Protein AF-A0ABD0JVW6-F1 (afdb_monomer_lite)

InterPro domains:
  IPR002317 Serine-tRNA ligase, type1 [PIRSF001529] (38-332)
  IPR002317 Serine-tRNA ligase, type1 [PTHR11778] (218-332)
  IPR010978 Class I and II aminoacyl-tRNA synthetase, tRNA-binding arm [SSF46589] (38-149)
  IPR042103 Serine-tRNA synthetase, type1, N-terminal domain superfamily [G3DSA:1.10.287.40] (34-141)
  IPR045864 Class II Aminoacyl-tRNA synthetase/Biotinyl protein ligase (BPL) and lipoyl protein ligase (LPL) [G3DSA:3.30.930.10] (215-342)
  IPR045864 Class II Aminoacyl-tRNA synthetase/Biotinyl protein ligase (BPL) and lipoyl protein ligase (LPL) [SSF55681] (228-334)

Radius of gyration: 29.21 Å; chains: 1; bounding box: 111×42×80 Å

Sequence (347 aa):
MASGARKSSSLFVSGGSENMAPAPVQVDLDLGTRLSGENVLQLRQNLSARQMNFDLDQLLEDYKTFRDVDQAKVSLEKERVEIADQMSTLIKDKSKTSEEVSEEKASLTKRGKHVREQFKVISQARWEAEEKVMLRALNLPADLHTDTPEDGDRVLDSTEGTVTSPVYLLGELAELEMCLIQRVTAVMHGHDLLQIASPEIFRSVVAEGCGFDPANCEQVTMFAACSNADEATDICRGFTRLAWDVTRELGLPSRLVTVSPPSLLPSESLRTEVQVWAPSLHRYLPVGRVSQHGDYVSRRLMCRQHPGGDFVHMVSGLAMDVTTILVALLEHSYPQVHRHSVLLDNS

Secondary structure (DSSP, 8-state):
---PPP---SS---TTSGGGSSS-------HHHHTSTTHHHHHHHHHHHTT----HHHHHHHHHHHHHHHHHHHHHHHHHHHHHHHHHHHTT-SSS-TTHHHHHHHHHHHHHHHHHHHHHHHHHHHHHHHHHHHHHHTT--PPPPTTS-SSS-EEEE-------------THHHHHHHHHHHHHHHHHTTSS----PPPS---HHHHHHHT--TTS-PPP-EEEEESSHHHHHHHHHHHHHHHHHHHHHTT--EEEEEPPGGGS-TT-SEEEEEEEE-SSSS-EEEEEEEEEEETHHHHHHT-BSSTTSPBPEEEEEES--HHHHHHHHHHHHS-------------

Organism: NCBI:txid370345

Foldseek 3Di:
DDPDQQPDAQLDDQPVCPVVRPDHHPFDLVCVPCLDDCNVVLLVLLCVQLVHPADVVVLNVLVVQLVVLVVVLVVLVVVLVVLVVQLVVLVVDPPDDPVVSVVVVVVSVVVNVVSVVVNVVSSVVNSVSVCSNCSRSLLRFFRADPPADRPFKAWPDFDDAFDDDADDDDDPLVVQLVVLVVLLVVLCVVDPDDDDDDDPDDDSLLCSLQLHDPVDDDDWPDKDWADDDVVLVVVLVVLLVLLQVSLVVLVFGWTKIKGTSNPDRRQFNTKIFTWGGAHDHGDTHGFKMKGWRQQSNCSSVVDAPDVVHHGITMMTMHSGDSRRVSRRSVRVPDDPDPPPPPDPDDD

pLDDT: mean 83.51, std 15.45, range [28.81, 97.0]

Structure (mmCIF, N/CA/C/O backbone):
data_AF-A0ABD0JVW6-F1
#
_entry.id   AF-A0ABD0JVW6-F1
#
loop_
_atom_site.group_PDB
_atom_site.id
_atom_site.type_symbol
_atom_site.label_atom_id
_atom_site.label_alt_id
_atom_site.label_comp_id
_atom_site.label_asym_id
_atom_site.label_entity_id
_atom_site.label_seq_id
_atom_site.pdbx_PDB_ins_code
_atom_site.Cartn_x
_atom_site.Cartn_y
_atom_site.Cartn_z
_atom_site.occupancy
_atom_site.B_iso_or_equiv
_atom_site.auth_seq_id
_atom_site.auth_comp_id
_atom_site.auth_asym_id
_atom_site.auth_atom_id
_atom_site.pdbx_PDB_model_num
ATOM 1 N N . MET A 1 1 ? 16.538 3.063 6.619 1.00 38.41 1 MET A N 1
ATOM 2 C CA . MET A 1 1 ? 15.904 2.545 7.856 1.00 38.41 1 MET A CA 1
ATOM 3 C C . MET A 1 1 ? 15.979 3.598 8.952 1.00 38.41 1 MET A C 1
ATOM 5 O O . MET A 1 1 ? 17.033 4.201 9.103 1.00 38.41 1 MET A O 1
ATOM 9 N N . ALA A 1 2 ? 14.916 3.776 9.738 1.00 28.81 2 ALA A N 1
ATOM 10 C CA . ALA A 1 2 ? 14.950 4.511 11.005 1.00 28.81 2 ALA A CA 1
ATOM 11 C C . ALA A 1 2 ? 14.024 3.797 12.005 1.00 28.81 2 ALA A C 1
ATOM 13 O O . ALA A 1 2 ? 12.811 3.979 11.970 1.00 28.81 2 ALA A O 1
ATOM 14 N N . SER A 1 3 ? 14.583 2.939 12.862 1.00 40.41 3 SER A N 1
ATOM 15 C CA . SER A 1 3 ? 13.832 2.059 13.776 1.00 40.41 3 SER A CA 1
ATOM 16 C C . SER A 1 3 ? 13.357 2.782 15.046 1.00 40.41 3 SER A C 1
ATOM 18 O O . SER A 1 3 ? 13.593 2.329 16.164 1.00 40.41 3 SER A O 1
ATOM 20 N N . GLY A 1 4 ? 12.737 3.950 14.879 1.00 44.84 4 GLY A N 1
ATOM 21 C CA . GLY A 1 4 ? 12.062 4.671 15.954 1.00 44.84 4 GLY A CA 1
ATOM 22 C C . GLY A 1 4 ? 10.573 4.340 15.960 1.00 44.84 4 GLY A C 1
ATOM 23 O O . GLY A 1 4 ? 9.945 4.337 14.904 1.00 44.84 4 GLY A O 1
ATOM 24 N N . ALA A 1 5 ? 9.990 4.108 17.138 1.00 55.84 5 ALA A N 1
ATOM 25 C CA . ALA A 1 5 ? 8.539 4.006 17.265 1.00 55.84 5 ALA A CA 1
ATOM 26 C C . ALA A 1 5 ? 7.881 5.289 16.722 1.00 55.84 5 ALA A C 1
ATOM 28 O O . ALA A 1 5 ? 8.230 6.399 17.144 1.00 55.84 5 ALA A O 1
ATOM 29 N N . ARG A 1 6 ? 6.960 5.136 15.760 1.00 67.62 6 ARG A N 1
ATOM 30 C CA . ARG A 1 6 ? 6.250 6.243 15.106 1.00 67.62 6 ARG A CA 1
ATOM 31 C C . ARG A 1 6 ? 5.510 7.060 16.172 1.00 67.62 6 ARG A C 1
ATOM 33 O O . ARG A 1 6 ? 4.643 6.532 16.854 1.00 67.62 6 ARG A O 1
ATOM 40 N N . LYS A 1 7 ? 5.865 8.340 16.327 1.00 70.81 7 LYS A N 1
ATOM 41 C CA . LYS A 1 7 ? 5.330 9.213 17.395 1.00 70.81 7 LYS A CA 1
ATOM 42 C C . LYS A 1 7 ? 4.001 9.892 17.055 1.00 70.81 7 LYS A C 1
ATOM 44 O O . LYS A 1 7 ? 3.361 10.434 17.946 1.00 70.81 7 LYS A O 1
ATOM 49 N N . SER A 1 8 ? 3.631 9.923 15.779 1.00 80.25 8 SER A N 1
ATOM 50 C CA . SER A 1 8 ? 2.397 10.522 15.271 1.00 80.25 8 SER A CA 1
ATOM 51 C C . SER A 1 8 ? 2.128 10.040 13.843 1.00 80.25 8 SER A C 1
ATOM 53 O O . SER A 1 8 ? 2.997 9.452 13.196 1.00 80.25 8 SER A O 1
ATOM 55 N N . SER A 1 9 ? 0.914 10.276 13.356 1.00 83.69 9 SER A N 1
ATOM 56 C CA . SER A 1 9 ? 0.449 9.922 12.015 1.00 83.69 9 SER A CA 1
ATOM 57 C C . SER A 1 9 ? -0.556 10.975 11.541 1.00 83.69 9 SER A C 1
ATOM 59 O O . SER A 1 9 ? -1.164 11.663 12.357 1.00 83.69 9 SER A O 1
ATOM 61 N N . SER A 1 10 ? -0.732 11.107 10.228 1.00 81.75 10 SER A N 1
ATOM 62 C CA . SER A 1 10 ? -1.846 11.836 9.609 1.00 81.75 10 SER A CA 1
ATOM 63 C C . SER A 1 10 ? -3.011 10.926 9.188 1.00 81.75 10 SER A C 1
ATOM 65 O O . SER A 1 10 ? -4.095 11.428 8.901 1.00 81.75 10 SER A O 1
ATOM 67 N N . LEU A 1 11 ? -2.811 9.601 9.217 1.00 82.50 11 LEU A N 1
ATOM 68 C CA . LEU A 1 11 ? -3.823 8.550 9.028 1.00 82.50 11 LEU A CA 1
ATOM 69 C C . LEU A 1 11 ? -4.494 8.096 10.335 1.00 82.50 11 LEU A C 1
ATOM 71 O O . LEU A 1 11 ? -5.439 7.314 10.297 1.00 82.50 11 LEU A O 1
ATOM 75 N N . PHE A 1 12 ? -3.994 8.530 11.493 1.00 86.31 12 PHE A N 1
ATOM 76 C CA . PHE A 1 12 ? -4.569 8.196 12.793 1.00 86.31 12 PHE A CA 1
ATOM 77 C C . PHE A 1 12 ? -4.597 9.415 13.712 1.00 86.31 12 PHE A C 1
ATOM 79 O O . PHE A 1 12 ? -3.590 10.098 13.894 1.00 86.31 12 PHE A O 1
ATOM 86 N N . VAL A 1 13 ? -5.754 9.644 14.331 1.00 82.00 13 VAL A N 1
ATOM 87 C CA . VAL A 1 13 ? -5.971 10.666 15.356 1.00 82.00 13 VAL A CA 1
ATOM 88 C C . VAL A 1 13 ? -6.590 9.968 16.559 1.00 82.00 13 VAL A C 1
ATOM 90 O O . VAL A 1 13 ? -7.642 9.346 16.438 1.00 82.00 13 VAL A O 1
ATOM 93 N N . SER A 1 14 ? -5.927 10.058 17.710 1.00 80.69 14 SER A N 1
ATOM 94 C CA . SER A 1 14 ? -6.411 9.470 18.962 1.00 80.69 14 SER A CA 1
ATOM 95 C C . SER A 1 14 ? -7.745 10.103 19.370 1.00 80.69 14 SER A C 1
ATOM 97 O O . SER A 1 14 ? -7.925 11.316 19.222 1.00 80.69 14 SER A O 1
ATOM 99 N N . GLY A 1 15 ? -8.684 9.314 19.902 1.00 71.69 15 GLY A N 1
ATOM 100 C CA . GLY A 1 15 ? -10.067 9.763 20.132 1.00 71.69 15 GLY A CA 1
ATOM 101 C C . GLY A 1 15 ? -10.216 10.941 21.107 1.00 71.69 15 GLY A C 1
ATOM 102 O O . GLY A 1 15 ? -11.186 11.693 21.047 1.00 71.69 15 GLY A O 1
ATOM 103 N N . GLY A 1 16 ? -9.208 11.186 21.951 1.00 67.94 16 GLY A N 1
ATOM 104 C CA . GLY A 1 16 ? -9.107 12.400 22.769 1.00 67.94 16 GLY A CA 1
ATOM 105 C C . GLY A 1 16 ? -8.767 13.685 21.991 1.00 67.94 16 GLY A C 1
ATOM 106 O O . GLY A 1 16 ? -8.620 14.739 22.605 1.00 67.94 16 GLY A O 1
ATOM 107 N N . SER A 1 17 ? -8.581 13.628 20.667 1.00 68.56 17 SER A N 1
ATOM 108 C CA . SER A 1 17 ? -8.085 14.738 19.831 1.00 68.56 17 SER A CA 1
ATOM 109 C C . SER A 1 17 ? -8.774 14.890 18.464 1.00 68.56 17 SER A C 1
ATOM 111 O O . SER A 1 17 ? -8.397 15.781 17.706 1.00 68.56 17 SER A O 1
ATOM 113 N N . GLU A 1 18 ? -9.812 14.103 18.153 1.00 64.44 18 GLU A N 1
ATOM 114 C CA . GLU A 1 18 ? -10.542 14.141 16.865 1.00 64.44 18 GLU A CA 1
ATOM 115 C C . GLU A 1 18 ? -10.958 15.563 16.438 1.00 64.44 18 GLU A C 1
ATOM 117 O O . GLU A 1 18 ? -10.742 15.961 15.294 1.00 64.44 18 GLU A O 1
ATOM 122 N N . ASN A 1 19 ? -11.458 16.373 17.380 1.00 64.06 19 ASN A N 1
ATOM 123 C CA . ASN A 1 19 ? -11.894 17.758 17.144 1.00 64.06 19 ASN A CA 1
ATOM 124 C C . ASN A 1 19 ? -10.771 18.732 16.719 1.00 64.06 19 ASN A C 1
ATOM 126 O O . ASN A 1 19 ? -11.069 19.866 16.347 1.00 64.06 19 ASN A O 1
ATOM 130 N N . MET A 1 20 ? -9.496 18.336 16.798 1.00 63.78 20 MET A N 1
ATOM 131 C CA . MET A 1 20 ? -8.357 19.144 16.336 1.00 63.78 20 MET A CA 1
ATOM 132 C C . MET A 1 20 ? -7.922 18.805 14.900 1.00 63.78 20 MET A C 1
ATOM 134 O O . MET A 1 20 ? -7.115 19.534 14.323 1.00 63.78 20 MET A O 1
ATOM 138 N N . ALA A 1 21 ? -8.440 17.724 14.308 1.00 64.88 21 ALA A N 1
ATOM 139 C CA . ALA A 1 21 ? -8.031 17.254 12.989 1.00 64.88 21 ALA A CA 1
ATOM 140 C C . ALA A 1 21 ? -8.962 17.773 11.871 1.00 64.88 21 ALA A C 1
ATOM 142 O O . ALA A 1 21 ? -10.167 17.510 11.896 1.00 64.88 21 ALA A O 1
ATOM 143 N N . PRO A 1 22 ? -8.444 18.468 10.838 1.00 56.81 22 PRO A N 1
ATOM 144 C CA . PRO A 1 22 ? -9.252 18.925 9.709 1.00 56.81 22 PRO A CA 1
ATOM 145 C C . PRO A 1 22 ? -9.550 17.767 8.737 1.00 56.81 22 PRO A C 1
ATOM 147 O O . PRO A 1 22 ? -8.878 17.632 7.710 1.00 56.81 22 PRO A O 1
ATOM 150 N N . ALA A 1 23 ? -10.599 17.002 9.070 1.00 63.72 23 ALA A N 1
ATOM 151 C CA . ALA A 1 23 ? -11.038 15.728 8.481 1.00 63.72 23 ALA A CA 1
ATOM 152 C C . ALA A 1 23 ? -10.143 14.521 8.861 1.00 63.72 23 ALA A C 1
ATOM 154 O O . ALA A 1 23 ? -9.252 14.157 8.091 1.00 63.72 23 ALA A O 1
ATOM 155 N N . PRO A 1 24 ? -10.362 13.887 10.035 1.00 68.50 24 PRO A N 1
ATOM 156 C CA . PRO A 1 24 ? -9.707 12.627 10.380 1.00 68.50 24 PRO A CA 1
ATOM 157 C C . PRO A 1 24 ? -10.206 11.484 9.481 1.00 68.50 24 PRO A C 1
ATOM 159 O O . PRO A 1 24 ? -11.405 11.358 9.232 1.00 68.50 24 PRO A O 1
ATOM 162 N N . VAL A 1 25 ? -9.289 10.630 9.022 1.00 71.88 25 VAL A N 1
ATOM 163 C CA . VAL A 1 25 ? -9.609 9.391 8.297 1.00 71.88 25 VAL A CA 1
ATOM 164 C C . VAL A 1 25 ? -9.544 8.228 9.282 1.00 71.88 25 VAL A C 1
ATOM 166 O O . VAL A 1 25 ? -8.522 8.026 9.930 1.00 71.88 25 VAL A O 1
ATOM 169 N N . GLN A 1 26 ? -10.622 7.450 9.396 1.00 76.44 26 GLN A N 1
ATOM 170 C CA . GLN A 1 26 ? -10.631 6.224 10.194 1.00 76.44 26 GLN A CA 1
ATOM 171 C C . GLN A 1 26 ? -10.225 5.040 9.306 1.00 76.44 26 GLN A C 1
ATOM 173 O O . GLN A 1 26 ? -11.062 4.468 8.614 1.00 76.44 26 GLN A O 1
ATOM 178 N N . VAL A 1 27 ? -8.929 4.721 9.291 1.00 84.94 27 VAL A N 1
ATOM 179 C CA . VAL A 1 27 ? -8.350 3.656 8.452 1.00 84.94 27 VAL A CA 1
ATOM 180 C C . VAL A 1 27 ? -8.683 2.243 8.946 1.00 84.94 27 VAL A C 1
ATOM 182 O O . VAL A 1 27 ? -8.830 2.009 10.145 1.00 84.94 27 VAL A O 1
ATOM 185 N N . ASP A 1 28 ? -8.728 1.284 8.020 1.00 88.00 28 ASP A N 1
ATOM 186 C CA . ASP A 1 28 ? -9.035 -0.129 8.285 1.00 88.00 28 ASP A CA 1
ATOM 187 C C . ASP A 1 28 ? -7.868 -1.021 7.836 1.00 88.00 28 ASP A C 1
ATOM 189 O O . ASP A 1 28 ? -7.788 -1.434 6.684 1.00 88.00 28 ASP A O 1
ATOM 193 N N . LEU A 1 29 ? -6.933 -1.309 8.745 1.00 89.25 29 LEU A N 1
ATOM 194 C CA . LEU A 1 29 ? -5.700 -2.052 8.440 1.00 89.25 29 LEU A CA 1
ATOM 195 C C . LEU A 1 29 ? -5.853 -3.590 8.484 1.00 89.25 29 LEU A C 1
ATOM 197 O O . LEU A 1 29 ? -4.844 -4.294 8.512 1.00 89.25 29 LEU A O 1
ATOM 201 N N . ASP A 1 30 ? -7.085 -4.108 8.547 1.00 90.62 30 ASP A N 1
ATOM 202 C CA . ASP A 1 30 ? -7.415 -5.543 8.655 1.00 90.62 30 ASP A CA 1
ATOM 203 C C . ASP A 1 30 ? -6.683 -6.314 9.772 1.00 90.62 30 ASP A C 1
ATOM 205 O O . ASP A 1 30 ? -6.315 -7.485 9.645 1.00 90.62 30 ASP A O 1
ATOM 209 N N . LEU A 1 31 ? -6.439 -5.655 10.909 1.00 92.44 31 LEU A N 1
ATOM 210 C CA . LEU A 1 31 ? -5.654 -6.246 12.000 1.00 92.44 31 LEU A CA 1
ATOM 211 C C . LEU A 1 31 ? -6.315 -7.498 12.596 1.00 92.44 31 LEU A C 1
ATOM 213 O O . LEU A 1 31 ? -5.619 -8.358 13.124 1.00 92.44 31 LEU A O 1
ATOM 217 N N . GLY A 1 32 ? -7.640 -7.634 12.477 1.00 91.38 32 GLY A N 1
ATOM 218 C CA . GLY A 1 32 ? -8.356 -8.840 12.898 1.00 91.38 32 GLY A CA 1
ATOM 219 C C . GLY A 1 32 ? -7.957 -10.074 12.086 1.00 91.38 32 GLY A C 1
ATOM 220 O O . GLY A 1 32 ? -7.747 -11.141 12.664 1.00 91.38 32 GLY A O 1
ATOM 221 N N . THR A 1 33 ? -7.795 -9.923 10.770 1.00 91.69 33 THR A N 1
ATOM 222 C CA . THR A 1 33 ? -7.374 -11.008 9.877 1.00 91.69 33 THR A CA 1
ATOM 223 C C . THR A 1 33 ? -5.858 -11.179 9.915 1.00 91.69 33 THR A C 1
ATOM 225 O O . THR A 1 33 ? -5.373 -12.278 10.173 1.00 91.69 33 THR A O 1
ATOM 228 N N . ARG A 1 34 ? -5.085 -10.097 9.743 1.00 92.50 34 ARG A N 1
ATOM 229 C CA . ARG A 1 34 ? -3.614 -10.159 9.621 1.00 92.50 34 ARG A CA 1
ATOM 230 C C . ARG A 1 34 ? -2.895 -10.566 10.913 1.00 92.50 34 ARG A C 1
ATOM 232 O O . ARG A 1 34 ? -1.799 -11.113 10.843 1.00 92.50 34 ARG A O 1
ATOM 239 N N . LEU A 1 35 ? -3.496 -10.333 12.086 1.00 94.81 35 LEU A N 1
ATOM 240 C CA . LEU A 1 35 ? -2.928 -10.700 13.393 1.00 94.81 35 LEU A CA 1
ATOM 241 C C . LEU A 1 35 ? -3.581 -11.950 14.018 1.00 94.81 35 LEU A C 1
ATOM 243 O O . LEU A 1 35 ? -3.530 -12.125 15.236 1.00 94.81 35 LEU A O 1
ATOM 247 N N . SER A 1 36 ? -4.196 -12.829 13.215 1.00 92.19 36 SER A N 1
ATOM 248 C CA . SER A 1 36 ? -4.782 -14.086 13.701 1.00 92.19 36 SER A CA 1
ATOM 249 C C . SER A 1 36 ? -4.403 -15.313 12.862 1.00 92.19 36 SER A C 1
ATOM 251 O O . SER A 1 36 ? -4.088 -15.221 11.677 1.00 92.19 36 SER A O 1
ATOM 253 N N . GLY A 1 37 ? -4.417 -16.486 13.507 1.00 91.88 37 GLY A N 1
ATOM 254 C CA . GLY A 1 37 ? -4.201 -17.782 12.859 1.00 91.88 37 GLY A CA 1
ATOM 255 C C . GLY A 1 37 ? -2.880 -17.892 12.089 1.00 91.88 37 GLY A C 1
ATOM 256 O O . GLY A 1 37 ? -1.825 -17.462 12.555 1.00 91.88 37 GLY A O 1
ATOM 257 N N . GLU A 1 38 ? -2.957 -18.493 10.903 1.00 91.12 38 GLU A N 1
ATOM 258 C CA . GLU A 1 38 ? -1.823 -18.720 10.000 1.00 91.12 38 GLU A CA 1
ATOM 259 C C . GLU A 1 38 ? -1.244 -17.417 9.420 1.00 91.12 38 GLU A C 1
ATOM 261 O O . GLU A 1 38 ? -0.044 -17.333 9.159 1.00 91.12 38 GLU A O 1
ATOM 266 N N . ASN A 1 39 ? -2.057 -16.361 9.315 1.00 91.12 39 ASN A N 1
ATOM 267 C CA . ASN A 1 39 ? -1.653 -15.073 8.745 1.00 91.12 39 ASN A CA 1
ATOM 268 C C . ASN A 1 39 ? -0.510 -14.419 9.543 1.00 91.12 39 ASN A C 1
ATOM 270 O O . ASN A 1 39 ? 0.313 -13.710 8.974 1.00 91.12 39 ASN A O 1
ATOM 274 N N . VAL A 1 40 ? -0.386 -14.719 10.843 1.00 94.38 40 VAL A N 1
ATOM 275 C CA . VAL A 1 40 ? 0.744 -14.272 11.681 1.00 94.38 40 VAL A CA 1
ATOM 276 C C . VAL A 1 40 ? 2.074 -14.896 11.233 1.00 94.38 40 VAL A C 1
ATOM 278 O O . VAL A 1 40 ? 3.122 -14.256 11.334 1.00 94.38 40 VAL A O 1
ATOM 281 N N . LEU A 1 41 ? 2.051 -16.132 10.722 1.00 92.75 41 LEU A N 1
ATOM 282 C CA . LEU A 1 41 ? 3.233 -16.808 10.179 1.00 92.75 41 LEU A CA 1
ATOM 283 C C . LEU A 1 41 ? 3.612 -16.208 8.822 1.00 92.75 41 LEU A C 1
ATOM 285 O O . LEU A 1 41 ? 4.770 -15.839 8.630 1.00 92.75 41 LEU A O 1
ATOM 289 N N . GLN A 1 42 ? 2.625 -16.019 7.942 1.00 91.69 42 GLN A N 1
ATOM 290 C CA . GLN A 1 42 ? 2.798 -15.374 6.635 1.00 91.69 42 GLN A CA 1
ATOM 291 C C . GLN A 1 42 ? 3.322 -13.934 6.783 1.00 91.69 42 GLN A C 1
ATOM 293 O O . GLN A 1 42 ? 4.271 -13.539 6.109 1.00 91.69 42 GLN A O 1
ATOM 298 N N . LEU A 1 43 ? 2.791 -13.162 7.739 1.00 93.12 43 LEU A N 1
ATOM 299 C CA . LEU A 1 43 ? 3.259 -11.809 8.043 1.00 93.12 43 LEU A CA 1
ATOM 300 C C . LEU A 1 43 ? 4.695 -11.802 8.590 1.00 93.12 43 LEU A C 1
ATOM 302 O O . LEU A 1 43 ? 5.488 -10.935 8.222 1.00 93.12 43 LEU A O 1
ATOM 306 N N . ARG A 1 44 ? 5.073 -12.779 9.427 1.00 94.31 44 ARG A N 1
ATOM 307 C CA . ARG A 1 44 ? 6.459 -12.913 9.909 1.00 94.31 44 ARG A CA 1
ATOM 308 C C . ARG A 1 44 ? 7.422 -13.296 8.780 1.00 94.31 44 ARG A C 1
ATOM 310 O O . ARG A 1 44 ? 8.524 -12.755 8.730 1.00 94.31 44 ARG A O 1
ATOM 317 N N . GLN A 1 45 ? 7.004 -14.167 7.859 1.00 92.25 45 GLN A N 1
ATOM 318 C CA . GLN A 1 45 ? 7.758 -14.498 6.644 1.00 92.25 45 GLN A CA 1
ATOM 319 C C . GLN A 1 45 ? 7.927 -13.266 5.741 1.00 92.25 45 GLN A C 1
ATOM 321 O O . GLN A 1 45 ? 9.050 -12.955 5.364 1.00 92.25 45 GLN A O 1
ATOM 326 N N . ASN A 1 46 ? 6.854 -12.510 5.485 1.00 92.62 46 ASN A N 1
ATOM 327 C CA . ASN A 1 46 ? 6.861 -11.254 4.723 1.00 92.62 46 ASN A CA 1
ATOM 328 C C . ASN A 1 46 ? 7.847 -10.225 5.318 1.00 92.62 46 ASN A C 1
ATOM 330 O O . ASN A 1 46 ? 8.749 -9.754 4.626 1.00 92.62 46 ASN A O 1
ATOM 334 N N . LEU A 1 47 ? 7.751 -9.943 6.624 1.00 92.94 47 LEU A N 1
ATOM 335 C CA . LEU A 1 47 ? 8.677 -9.039 7.323 1.00 92.94 47 LEU A CA 1
ATOM 336 C C . LEU A 1 47 ? 10.139 -9.516 7.249 1.00 92.94 47 LEU A C 1
ATOM 338 O O . LEU A 1 47 ? 11.037 -8.696 7.054 1.00 92.94 47 LEU A O 1
ATOM 342 N N . SER A 1 48 ? 10.378 -10.828 7.360 1.00 92.38 48 SER A N 1
ATOM 343 C CA . SER A 1 48 ? 11.714 -11.424 7.232 1.00 92.38 48 SER A CA 1
ATOM 344 C C . SER A 1 48 ? 12.264 -11.317 5.805 1.00 92.38 48 SER A C 1
ATOM 346 O O . SER A 1 48 ? 13.416 -10.928 5.628 1.00 92.38 48 SER A O 1
ATOM 348 N N . ALA A 1 49 ? 11.449 -11.610 4.788 1.00 89.94 49 ALA A N 1
ATOM 349 C CA . ALA A 1 49 ? 11.825 -11.526 3.377 1.00 89.94 49 ALA A CA 1
ATOM 350 C C . ALA A 1 49 ? 12.151 -10.084 2.963 1.00 89.94 49 ALA A C 1
ATOM 352 O O . ALA A 1 49 ? 13.135 -9.845 2.270 1.00 89.94 49 ALA A O 1
ATOM 353 N N . ARG A 1 50 ? 11.386 -9.101 3.459 1.00 89.69 50 ARG A N 1
ATOM 354 C CA . ARG A 1 50 ? 11.669 -7.664 3.291 1.00 89.69 50 ARG A CA 1
ATOM 355 C C . ARG A 1 50 ? 12.804 -7.134 4.181 1.00 89.69 50 ARG A C 1
ATOM 357 O O . ARG A 1 50 ? 13.098 -5.944 4.131 1.00 89.69 50 ARG A O 1
ATOM 364 N N . GLN A 1 51 ? 13.415 -7.975 5.021 1.00 90.94 51 GLN A N 1
ATOM 365 C CA . GLN A 1 51 ? 14.473 -7.600 5.974 1.00 90.94 51 GLN A CA 1
ATOM 366 C C . GLN A 1 51 ? 14.065 -6.441 6.914 1.00 90.94 51 GLN A C 1
ATOM 368 O O . GLN A 1 51 ? 14.882 -5.611 7.325 1.00 90.94 51 GLN A O 1
ATOM 373 N N . MET A 1 52 ? 12.775 -6.362 7.259 1.00 88.00 52 MET A N 1
ATOM 374 C CA . MET A 1 52 ? 12.220 -5.281 8.070 1.00 88.00 52 MET A CA 1
ATOM 375 C C . MET A 1 52 ? 12.501 -5.507 9.556 1.00 88.00 52 MET A C 1
ATOM 377 O O . MET A 1 52 ? 12.003 -6.453 10.162 1.00 88.00 52 MET A O 1
ATOM 381 N N . ASN A 1 53 ? 13.231 -4.576 10.176 1.00 88.00 53 ASN A N 1
ATOM 382 C CA . ASN A 1 53 ? 13.355 -4.499 11.632 1.00 88.00 53 ASN A CA 1
ATOM 383 C C . ASN A 1 53 ? 12.022 -4.026 12.246 1.00 88.00 53 ASN A C 1
ATOM 385 O O . ASN A 1 53 ? 11.821 -2.829 12.472 1.00 88.00 53 ASN A O 1
ATOM 389 N N . PHE A 1 54 ? 11.101 -4.969 12.451 1.00 90.19 54 PHE A N 1
ATOM 390 C CA . PHE A 1 54 ? 9.766 -4.738 12.992 1.00 90.19 54 PHE A CA 1
ATOM 391 C C . PHE A 1 54 ? 9.460 -5.709 14.135 1.00 90.19 54 PHE A C 1
ATOM 393 O O . PHE A 1 54 ? 9.485 -6.928 13.971 1.00 90.19 54 PHE A O 1
ATOM 400 N N . ASP A 1 55 ? 9.112 -5.150 15.289 1.00 92.69 55 ASP A N 1
ATOM 401 C CA . ASP A 1 55 ? 8.720 -5.894 16.482 1.00 92.69 55 ASP A CA 1
ATOM 402 C C . ASP A 1 55 ? 7.244 -6.325 16.392 1.00 92.69 55 ASP A C 1
ATOM 404 O O . ASP A 1 55 ? 6.326 -5.613 16.819 1.00 92.69 55 ASP A O 1
ATOM 408 N N . LEU A 1 56 ? 7.035 -7.482 15.752 1.00 94.31 56 LEU A N 1
ATOM 409 C CA . LEU A 1 56 ? 5.726 -8.116 15.577 1.00 94.31 56 LEU A CA 1
ATOM 410 C C . LEU A 1 56 ? 5.185 -8.693 16.890 1.00 94.31 56 LEU A C 1
ATOM 412 O O . LEU A 1 56 ? 3.979 -8.651 17.116 1.00 94.31 56 LEU A O 1
ATOM 416 N N . ASP A 1 57 ? 6.045 -9.208 17.764 1.00 94.56 57 ASP A N 1
ATOM 417 C CA . ASP A 1 57 ? 5.613 -9.842 19.011 1.00 94.56 57 ASP A CA 1
ATOM 418 C C . ASP A 1 57 ? 5.037 -8.811 19.992 1.00 94.56 57 ASP A C 1
ATOM 420 O O . ASP A 1 57 ? 3.956 -9.029 20.544 1.00 94.56 57 ASP A O 1
ATOM 424 N N . GLN A 1 58 ? 5.649 -7.627 20.101 1.00 94.31 58 GLN A N 1
ATOM 425 C CA . GLN A 1 58 ? 5.051 -6.522 20.849 1.00 94.31 58 GLN A CA 1
ATOM 426 C C . GLN A 1 58 ? 3.794 -5.959 20.164 1.00 94.31 58 GLN A C 1
ATOM 428 O O . GLN A 1 58 ? 2.890 -5.520 20.870 1.00 94.31 58 GLN A O 1
ATOM 433 N N . LEU A 1 59 ? 3.668 -6.004 18.824 1.00 95.50 59 LEU A N 1
ATOM 434 C CA . LEU A 1 59 ? 2.396 -5.656 18.160 1.00 95.50 59 LEU A CA 1
ATOM 435 C C . LEU A 1 59 ? 1.269 -6.614 18.568 1.00 95.50 59 LEU A C 1
ATOM 437 O O . LEU A 1 59 ? 0.143 -6.168 18.776 1.00 95.50 59 LEU A O 1
ATOM 441 N N . LEU A 1 60 ? 1.553 -7.913 18.672 1.00 95.88 60 LEU A N 1
ATOM 442 C CA . LEU A 1 60 ? 0.565 -8.918 19.068 1.00 95.88 60 LEU A CA 1
ATOM 443 C C . LEU A 1 60 ? 0.126 -8.729 20.531 1.00 95.88 60 LEU A C 1
ATOM 445 O O . LEU A 1 60 ? -1.064 -8.851 20.826 1.00 95.88 60 LEU A O 1
ATOM 449 N N . GLU A 1 61 ? 1.043 -8.362 21.433 1.00 96.12 61 GLU A N 1
ATOM 450 C CA . GLU A 1 61 ? 0.711 -8.006 22.821 1.00 96.12 61 GLU A CA 1
ATOM 451 C C . GLU A 1 61 ? -0.062 -6.675 22.925 1.00 96.12 61 GLU A C 1
ATOM 453 O O . GLU A 1 61 ? -1.094 -6.617 23.605 1.00 96.12 61 GLU A O 1
ATOM 458 N N . ASP A 1 62 ? 0.373 -5.632 22.205 1.00 95.56 62 ASP A N 1
ATOM 459 C CA . ASP A 1 62 ? -0.322 -4.338 22.114 1.00 95.56 62 ASP A CA 1
ATOM 460 C C . ASP A 1 62 ? -1.763 -4.549 21.591 1.00 95.56 62 ASP A C 1
ATOM 462 O O . ASP A 1 62 ? -2.730 -4.052 22.176 1.00 95.56 62 ASP A O 1
ATOM 466 N N . TYR A 1 63 ? -1.927 -5.346 20.525 1.00 96.38 63 TYR A N 1
ATOM 467 C CA . TYR A 1 63 ? -3.223 -5.634 19.902 1.00 96.38 63 TYR A CA 1
ATOM 468 C C . TYR A 1 63 ? -4.132 -6.479 20.791 1.00 96.38 63 TYR A C 1
ATOM 470 O O . TYR A 1 63 ? -5.319 -6.172 20.910 1.00 96.38 63 TYR A O 1
ATOM 478 N N . LYS A 1 64 ? -3.597 -7.502 21.469 1.00 96.12 64 LYS A N 1
ATOM 479 C CA . LYS A 1 64 ? -4.362 -8.270 22.458 1.00 96.12 64 LYS A CA 1
ATOM 480 C C . LYS A 1 64 ? -4.875 -7.355 23.574 1.00 96.12 64 LYS A C 1
ATOM 482 O O . LYS A 1 64 ? -6.067 -7.372 23.868 1.00 96.12 64 LYS A O 1
ATOM 487 N N . THR A 1 65 ? -4.005 -6.511 24.128 1.00 96.25 65 THR A N 1
ATOM 488 C CA . THR A 1 65 ? -4.361 -5.559 25.192 1.00 96.25 65 THR A CA 1
ATOM 489 C C . THR A 1 65 ? -5.468 -4.603 24.739 1.00 96.25 65 THR A C 1
ATOM 491 O O . THR A 1 65 ? -6.437 -4.385 25.466 1.00 96.25 65 THR A O 1
ATOM 494 N N . PHE A 1 66 ? -5.379 -4.081 23.512 1.00 95.94 66 PHE A N 1
ATOM 495 C CA . PHE A 1 66 ? -6.443 -3.281 22.902 1.00 95.94 66 PHE A CA 1
ATOM 496 C C . PHE A 1 66 ? -7.766 -4.055 22.780 1.00 95.94 66 PHE A C 1
ATOM 498 O O . PHE A 1 66 ? -8.812 -3.518 23.136 1.00 95.94 66 PHE A O 1
ATOM 505 N N . ARG A 1 67 ? -7.739 -5.317 22.330 1.00 95.94 67 ARG A N 1
ATOM 506 C CA . ARG A 1 67 ? -8.944 -6.153 22.166 1.00 95.94 67 ARG A CA 1
ATOM 507 C C . ARG A 1 67 ? -9.613 -6.481 23.503 1.00 95.94 67 ARG A C 1
ATOM 509 O O . ARG A 1 67 ? -10.833 -6.359 23.594 1.00 95.94 67 ARG A O 1
ATOM 516 N N . ASP A 1 68 ? -8.834 -6.803 24.536 1.00 95.75 68 ASP A N 1
ATOM 517 C CA . ASP A 1 68 ? -9.335 -7.050 25.895 1.00 95.75 68 ASP A CA 1
ATOM 518 C C . ASP A 1 68 ? -10.026 -5.788 26.470 1.00 95.75 68 ASP A C 1
ATOM 520 O O . ASP A 1 68 ? -11.128 -5.857 27.025 1.00 95.75 68 ASP A O 1
ATOM 524 N N . VAL A 1 69 ? -9.425 -4.607 26.272 1.00 95.94 69 VAL A N 1
ATOM 525 C CA . VAL A 1 69 ? -9.964 -3.305 26.716 1.00 95.94 69 VAL A CA 1
ATOM 526 C C . VAL A 1 69 ? -11.205 -2.876 25.916 1.00 95.94 69 VAL A C 1
ATOM 528 O O . VAL A 1 69 ? -12.177 -2.386 26.499 1.00 95.94 69 VAL A O 1
ATOM 531 N N . ASP A 1 70 ? -11.217 -3.075 24.597 1.00 94.19 70 ASP A N 1
ATOM 532 C CA . ASP A 1 70 ? -12.360 -2.752 23.734 1.00 94.19 70 ASP A CA 1
ATOM 533 C C . ASP A 1 70 ? -13.559 -3.676 24.032 1.00 94.19 70 ASP A C 1
ATOM 535 O O . ASP A 1 70 ? -14.687 -3.202 24.179 1.00 94.19 70 ASP A O 1
ATOM 539 N N . GLN A 1 71 ? -13.320 -4.971 24.280 1.00 95.19 71 GLN A N 1
ATOM 540 C CA . GLN A 1 71 ? -14.353 -5.912 24.731 1.00 95.19 71 GLN A CA 1
ATOM 541 C C . GLN A 1 71 ? -14.922 -5.543 26.114 1.00 95.19 71 GLN A C 1
ATOM 543 O O . GLN A 1 71 ? -16.138 -5.642 26.329 1.00 95.19 71 GLN A O 1
ATOM 548 N N . ALA A 1 72 ? -14.090 -5.063 27.045 1.00 95.38 72 ALA A N 1
ATOM 549 C CA . ALA A 1 72 ? -14.556 -4.536 28.329 1.00 95.38 72 ALA A CA 1
ATOM 550 C C . ALA A 1 72 ? -15.429 -3.275 28.150 1.00 95.38 72 ALA A C 1
ATOM 552 O O . ALA A 1 72 ? -16.498 -3.170 28.758 1.00 95.38 72 ALA A O 1
ATOM 553 N N . LYS A 1 73 ? -15.039 -2.355 27.256 1.00 94.06 73 LYS A N 1
ATOM 554 C CA . LYS A 1 73 ? -15.827 -1.160 26.900 1.00 94.06 73 LYS A CA 1
ATOM 555 C C . LYS A 1 73 ? -17.182 -1.522 26.277 1.00 94.06 73 LYS A C 1
ATOM 557 O O . LYS A 1 73 ? -18.200 -0.971 26.690 1.00 94.06 73 LYS A O 1
ATOM 562 N N . VAL A 1 74 ? -17.218 -2.477 25.344 1.00 94.25 74 VAL A N 1
ATOM 563 C CA . VAL A 1 74 ? -18.461 -3.001 24.741 1.00 94.25 74 VAL A CA 1
ATOM 564 C C . VAL A 1 74 ? -19.368 -3.656 25.791 1.00 94.25 74 VAL A C 1
ATOM 566 O O . VAL A 1 74 ? -20.590 -3.541 25.711 1.00 94.25 74 VAL A O 1
ATOM 569 N N . SER A 1 75 ? -18.794 -4.308 26.803 1.00 94.75 75 SER A N 1
ATOM 570 C CA . SER A 1 75 ? -19.560 -4.921 27.897 1.00 94.75 75 SER A CA 1
ATOM 571 C C . SER A 1 75 ? -20.193 -3.869 28.822 1.00 94.75 75 SER A C 1
ATOM 573 O O . SER A 1 75 ? -21.370 -3.981 29.159 1.00 94.75 75 SER A O 1
ATOM 575 N N . LEU A 1 76 ? -19.462 -2.799 29.155 1.00 94.69 76 LEU A N 1
ATOM 576 C CA . LEU A 1 76 ? -19.990 -1.658 29.920 1.00 94.69 76 LEU A CA 1
ATOM 577 C C . LEU A 1 76 ? -21.051 -0.857 29.145 1.00 94.69 76 LEU A C 1
ATOM 579 O O . LEU A 1 76 ? -21.997 -0.349 29.743 1.00 94.69 76 LEU A O 1
ATOM 583 N N . GLU A 1 77 ? -20.931 -0.759 27.818 1.00 93.38 77 GLU A N 1
ATOM 584 C CA . GLU A 1 77 ? -21.962 -0.158 26.961 1.00 93.38 77 GLU A CA 1
ATOM 585 C C . GLU A 1 77 ? -23.269 -0.970 26.997 1.00 93.38 77 GLU A C 1
ATOM 587 O O . GLU A 1 77 ? -24.341 -0.385 27.152 1.00 93.38 77 GLU A O 1
ATOM 592 N N . LYS A 1 78 ? -23.193 -2.310 26.956 1.00 94.75 78 LYS A N 1
ATOM 593 C CA . LYS A 1 78 ? -24.370 -3.180 27.134 1.00 94.75 78 LYS A CA 1
ATOM 594 C C . LYS A 1 78 ? -25.029 -2.971 28.496 1.00 94.75 78 LYS A C 1
ATOM 596 O O . LYS A 1 78 ? -26.228 -2.711 28.538 1.00 94.75 78 LYS A O 1
ATOM 601 N N . GLU A 1 79 ? -24.260 -2.970 29.589 1.00 94.75 79 GLU A N 1
ATOM 602 C CA . GLU A 1 79 ? -24.830 -2.723 30.922 1.00 94.75 79 GLU A CA 1
ATOM 603 C C . GLU A 1 79 ? -25.488 -1.332 31.011 1.00 94.75 79 GLU A C 1
ATOM 605 O O . GLU A 1 79 ? -26.538 -1.172 31.634 1.00 94.75 79 GLU A O 1
ATOM 610 N N . ARG A 1 80 ? -24.926 -0.314 30.341 1.00 93.88 80 ARG A N 1
ATOM 611 C CA . ARG A 1 80 ? -25.526 1.028 30.269 1.00 93.88 80 ARG A CA 1
ATOM 612 C C . ARG A 1 80 ? -26.901 1.014 29.591 1.00 93.88 80 ARG A C 1
ATOM 614 O O . ARG A 1 80 ? -27.805 1.701 30.070 1.00 93.88 80 ARG A O 1
ATOM 621 N N . VAL A 1 81 ? -27.058 0.254 28.506 1.00 94.56 81 VAL A N 1
ATOM 622 C CA . VAL A 1 81 ? -28.347 0.069 27.814 1.00 94.56 81 VAL A CA 1
ATOM 623 C C . VAL A 1 81 ? -29.321 -0.718 28.694 1.00 94.56 81 VAL A C 1
ATOM 625 O O . VAL A 1 81 ? -30.438 -0.260 28.918 1.00 94.56 81 VAL A O 1
ATOM 628 N N . GLU A 1 82 ? -28.881 -1.820 29.306 1.00 94.94 82 GLU A N 1
ATOM 629 C CA . GLU A 1 82 ? -29.702 -2.617 30.229 1.00 94.94 82 GLU A CA 1
ATOM 630 C C . GLU A 1 82 ? -30.207 -1.801 31.432 1.00 94.94 82 GLU A C 1
ATOM 632 O O . GLU A 1 82 ? -31.359 -1.946 31.838 1.00 94.94 82 GLU A O 1
ATOM 637 N N . ILE A 1 83 ? -29.390 -0.897 31.991 1.00 93.44 83 ILE A N 1
ATOM 638 C CA . ILE A 1 83 ? -29.811 0.035 33.054 1.00 93.44 83 ILE A CA 1
ATOM 639 C C . ILE A 1 83 ? -30.876 1.014 32.543 1.00 93.44 83 ILE A C 1
ATOM 641 O O . ILE A 1 83 ? -31.821 1.324 33.274 1.00 93.44 83 ILE A O 1
ATOM 645 N N . ALA A 1 84 ? -30.746 1.507 31.308 1.00 91.81 84 ALA A N 1
ATOM 646 C CA . ALA A 1 84 ? -31.729 2.403 30.706 1.00 91.81 84 ALA A CA 1
ATOM 647 C C . ALA A 1 84 ? -33.073 1.693 30.463 1.00 91.81 84 ALA A C 1
ATOM 649 O O . ALA A 1 84 ? -34.121 2.256 30.785 1.00 91.81 84 ALA A O 1
ATOM 650 N N . ASP A 1 85 ? -33.056 0.442 29.997 1.00 93.62 85 ASP A N 1
ATOM 651 C CA . ASP A 1 85 ? -34.261 -0.370 29.796 1.00 93.62 85 ASP A CA 1
ATOM 652 C C . ASP A 1 85 ? -34.902 -0.819 31.119 1.00 93.62 85 ASP A C 1
ATOM 654 O O . ASP A 1 85 ? -36.128 -0.761 31.262 1.00 93.62 85 ASP A O 1
ATOM 658 N N . GLN A 1 86 ? -34.103 -1.155 32.137 1.00 92.94 86 GLN A N 1
ATOM 659 C CA . GLN A 1 86 ? -34.587 -1.414 33.502 1.00 92.94 86 GLN A CA 1
ATOM 660 C C . GLN A 1 86 ? -35.254 -0.161 34.101 1.00 92.94 86 GLN A C 1
ATOM 662 O O . GLN A 1 86 ? -36.340 -0.246 34.668 1.00 92.94 86 GLN A O 1
ATOM 667 N N . MET A 1 87 ? -34.686 1.033 33.895 1.00 89.81 87 MET A N 1
ATOM 668 C CA . MET A 1 87 ? -35.308 2.299 34.315 1.00 89.81 87 MET A CA 1
ATOM 669 C C . MET A 1 87 ? -36.591 2.609 33.513 1.00 89.81 87 MET A C 1
ATOM 671 O O . MET A 1 87 ? -37.589 3.071 34.068 1.00 89.81 87 MET A O 1
ATOM 675 N N . SER A 1 88 ? -36.580 2.335 32.206 1.00 91.12 88 SER A N 1
ATOM 676 C CA . SER A 1 88 ? -37.694 2.550 31.268 1.00 91.12 88 SER A CA 1
ATOM 677 C C . SER A 1 88 ? -38.892 1.637 31.540 1.00 91.12 88 SER A C 1
ATOM 679 O O . SER A 1 88 ? -40.034 2.050 31.325 1.00 91.12 88 SER A O 1
ATOM 681 N N . THR A 1 89 ? -38.649 0.411 32.005 1.00 91.88 89 THR A N 1
ATOM 682 C CA . THR A 1 89 ? -39.687 -0.550 32.408 1.00 91.88 89 THR A CA 1
ATOM 683 C C . THR A 1 89 ? -40.210 -0.253 33.814 1.00 91.88 89 THR A C 1
ATOM 685 O O . THR A 1 89 ? -41.424 -0.151 33.974 1.00 91.88 89 THR A O 1
ATOM 688 N N . LEU A 1 90 ? -39.333 0.025 34.789 1.00 88.88 90 LEU A N 1
ATOM 689 C CA . LEU A 1 90 ? -39.712 0.401 36.161 1.00 88.88 90 LEU A CA 1
ATOM 690 C C . LEU A 1 90 ? -40.689 1.590 36.216 1.00 88.88 90 LEU A C 1
ATOM 692 O O . LEU A 1 90 ? -41.633 1.581 36.995 1.00 88.88 90 LEU A O 1
ATOM 696 N N . ILE A 1 91 ? -40.496 2.604 35.365 1.00 84.31 91 ILE A N 1
ATOM 697 C CA . ILE A 1 91 ? -41.361 3.800 35.302 1.00 84.31 91 ILE A CA 1
ATOM 698 C C . ILE A 1 91 ? -42.747 3.504 34.686 1.00 84.31 91 ILE A C 1
ATOM 700 O O . ILE A 1 91 ? -43.683 4.283 34.868 1.00 84.31 91 ILE A O 1
ATOM 704 N N . LYS A 1 9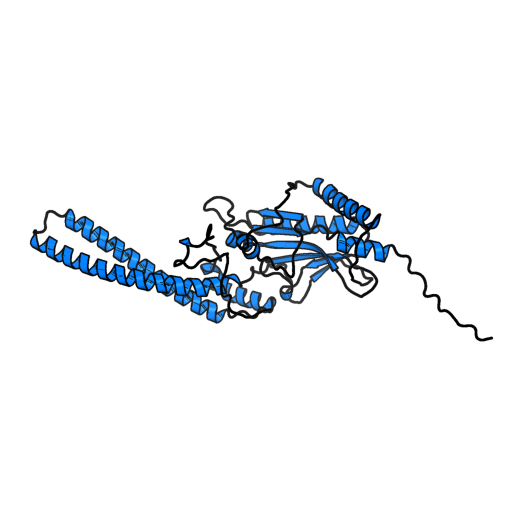2 ? -42.897 2.397 33.946 1.00 88.00 92 LYS A N 1
ATOM 705 C CA . LYS A 1 92 ? -44.153 1.994 33.281 1.00 88.00 92 LYS A CA 1
ATOM 706 C C . LYS A 1 92 ? -44.940 0.949 34.069 1.00 88.00 92 LYS A C 1
ATOM 708 O O . LYS A 1 92 ? -46.138 0.798 33.823 1.00 88.00 92 LYS A O 1
ATOM 713 N N . ASP A 1 93 ? -44.282 0.226 34.970 1.00 83.56 93 ASP A N 1
ATOM 714 C CA . ASP A 1 93 ? -44.902 -0.801 35.798 1.00 83.56 93 ASP A CA 1
ATOM 715 C C . ASP A 1 93 ? -45.839 -0.169 36.840 1.00 83.56 93 ASP A C 1
ATOM 717 O O . ASP A 1 93 ? -45.437 0.651 37.662 1.00 83.56 93 ASP A O 1
ATOM 721 N N . LYS A 1 94 ? -47.119 -0.549 36.782 1.00 77.62 94 LYS A N 1
ATOM 722 C CA . LYS A 1 94 ? -48.174 -0.085 37.698 1.00 77.62 94 LYS A CA 1
ATOM 723 C C . LYS A 1 94 ? -48.475 -1.082 38.821 1.00 77.62 94 LYS A C 1
ATOM 725 O O . LYS A 1 94 ? -49.407 -0.846 39.583 1.00 77.62 94 LYS A O 1
ATOM 730 N N . SER A 1 95 ? -47.760 -2.208 38.883 1.00 78.19 95 SER A N 1
ATOM 731 C CA . SER A 1 95 ? -47.980 -3.256 39.886 1.00 78.19 95 SER A CA 1
ATOM 732 C C . SER A 1 95 ? -47.201 -3.029 41.185 1.00 78.19 95 SER A C 1
ATOM 734 O O . SER A 1 95 ? -47.655 -3.467 42.240 1.00 78.19 95 SER A O 1
ATOM 736 N N . LYS A 1 96 ? -46.069 -2.316 41.120 1.00 78.94 96 LYS A N 1
ATOM 737 C CA . LYS A 1 96 ? -45.218 -1.990 42.274 1.00 78.94 96 LYS A CA 1
ATOM 738 C C . LYS A 1 96 ? -45.735 -0.788 43.064 1.00 78.94 96 LYS A C 1
ATOM 740 O O . LYS A 1 96 ? -46.343 0.133 42.513 1.00 78.94 96 LYS A O 1
ATOM 745 N N . THR A 1 97 ? -45.446 -0.770 44.359 1.00 80.06 97 THR A N 1
ATOM 746 C CA . THR A 1 97 ? -45.730 0.360 45.250 1.00 80.06 97 THR A CA 1
ATOM 747 C C . THR A 1 97 ? -44.779 1.536 45.005 1.00 80.06 97 THR A C 1
ATOM 749 O O . THR A 1 97 ? -43.692 1.398 44.437 1.00 80.06 97 THR A O 1
ATOM 752 N N . SER A 1 98 ? -45.165 2.727 45.476 1.00 78.06 98 SER A N 1
ATOM 753 C CA . SER A 1 98 ? -44.344 3.940 45.330 1.00 78.06 98 SER A CA 1
ATOM 754 C C . SER A 1 98 ? -43.012 3.887 46.093 1.00 78.06 98 SER A C 1
ATOM 756 O O . SER A 1 98 ? -42.135 4.708 45.818 1.00 78.06 98 SER A O 1
ATOM 758 N N . GLU A 1 99 ? -42.862 2.970 47.049 1.00 80.38 99 GLU A N 1
ATOM 759 C CA . GLU A 1 99 ? -41.652 2.807 47.858 1.00 80.38 99 GLU A CA 1
ATOM 760 C C . GLU A 1 99 ? -40.668 1.864 47.149 1.00 80.38 99 GLU A C 1
ATOM 762 O O . GLU A 1 99 ? -39.537 2.268 46.879 1.00 80.38 99 GLU A O 1
ATOM 767 N N . GLU A 1 100 ? -41.128 0.696 46.682 1.00 80.75 100 GLU A N 1
ATOM 768 C CA . GLU A 1 100 ? -40.339 -0.241 45.856 1.00 80.75 100 GLU A CA 1
ATOM 769 C C . GLU A 1 100 ? -39.777 0.433 44.589 1.00 80.75 100 GLU A C 1
ATOM 771 O O . GLU A 1 100 ? -38.593 0.303 44.268 1.00 80.75 100 GLU A O 1
ATOM 776 N N . VAL A 1 101 ? -40.603 1.229 43.894 1.00 83.94 101 VAL A N 1
ATOM 777 C CA . VAL A 1 101 ? -40.179 2.006 42.713 1.00 83.94 101 VAL A CA 1
ATOM 778 C C . VAL A 1 101 ? -39.117 3.053 43.068 1.00 83.94 101 VAL A C 1
ATOM 780 O O . VAL A 1 101 ? -38.262 3.364 42.237 1.00 83.94 101 VAL A O 1
ATOM 783 N N . SER A 1 102 ? -39.132 3.597 44.287 1.00 84.69 102 SER A N 1
ATOM 784 C CA . SER A 1 102 ? -38.126 4.557 44.755 1.00 84.69 102 SER A CA 1
ATOM 785 C C . SER A 1 102 ? -36.783 3.873 45.039 1.00 84.69 102 SER A C 1
ATOM 787 O O . SER A 1 102 ? -35.737 4.349 44.586 1.00 84.69 102 SER A O 1
ATOM 789 N N . GLU A 1 103 ? -36.802 2.723 45.720 1.00 86.75 103 GLU A N 1
ATOM 790 C CA . GLU A 1 103 ? -35.595 1.968 46.075 1.00 86.75 103 GLU A CA 1
ATOM 791 C C . GLU A 1 103 ? -34.898 1.357 44.850 1.00 86.75 103 GLU A C 1
ATOM 793 O O . GLU A 1 103 ? -33.690 1.553 44.664 1.00 86.75 103 GLU A O 1
ATOM 798 N N . GLU A 1 104 ? -35.639 0.698 43.951 1.00 87.25 104 GLU A N 1
ATOM 799 C CA . GLU A 1 104 ? -35.067 0.160 42.709 1.00 87.25 104 GLU A CA 1
ATOM 800 C C . GLU A 1 104 ? -34.494 1.278 41.827 1.00 87.25 104 GLU A C 1
ATOM 802 O O . GLU A 1 104 ? -33.382 1.158 41.306 1.00 87.25 104 GLU A O 1
ATOM 807 N N . LYS A 1 105 ? -35.182 2.423 41.730 1.00 89.44 105 LYS A N 1
ATOM 808 C CA . LYS A 1 105 ? -34.690 3.604 41.007 1.00 89.44 105 LYS A CA 1
ATOM 809 C C . LYS A 1 105 ? -33.410 4.169 41.621 1.00 89.44 105 LYS A C 1
ATOM 811 O O . LYS A 1 105 ? -32.507 4.564 40.877 1.00 89.44 105 LYS A O 1
ATOM 816 N N . ALA A 1 106 ? -33.294 4.201 42.949 1.00 90.38 106 ALA A N 1
ATOM 817 C CA . ALA A 1 106 ? -32.070 4.617 43.633 1.00 90.38 106 ALA A CA 1
ATOM 818 C C . ALA A 1 106 ? -30.909 3.642 43.358 1.00 90.38 106 ALA A C 1
ATOM 820 O O . ALA A 1 106 ? -29.795 4.082 43.054 1.00 90.38 106 ALA A O 1
ATOM 821 N N . SER A 1 107 ? -31.182 2.333 43.373 1.00 91.19 107 SER A N 1
ATOM 822 C CA . SER A 1 107 ? -30.219 1.275 43.040 1.00 91.19 107 SER A CA 1
ATOM 823 C C . SER A 1 107 ? -29.719 1.377 41.591 1.00 91.19 107 SER A C 1
ATOM 825 O O . SER A 1 107 ? -28.512 1.495 41.358 1.00 91.19 107 SER A O 1
ATOM 827 N N . LEU A 1 108 ? -30.628 1.464 40.612 1.00 92.50 108 LEU A N 1
ATOM 828 C CA . LEU A 1 108 ? -30.295 1.653 39.194 1.00 92.50 108 LEU A CA 1
ATOM 829 C C . LEU A 1 108 ? -29.525 2.960 38.953 1.00 92.50 108 LEU A C 1
ATOM 831 O O . LEU A 1 108 ? -28.551 2.977 38.202 1.00 92.50 108 LEU A O 1
ATOM 835 N N . THR A 1 109 ? -29.890 4.047 39.642 1.00 92.25 109 THR A N 1
ATOM 836 C CA . THR A 1 109 ? -29.161 5.327 39.570 1.00 92.25 109 THR A CA 1
ATOM 837 C C . THR A 1 109 ? -27.736 5.204 40.123 1.00 92.25 109 THR A C 1
ATOM 839 O O . THR A 1 109 ? -26.808 5.807 39.578 1.00 92.25 109 THR A O 1
ATOM 842 N N . LYS A 1 110 ? -27.526 4.415 41.186 1.00 94.19 110 LYS A N 1
ATOM 843 C CA . LYS A 1 110 ? -26.192 4.126 41.733 1.00 94.19 110 LYS A CA 1
ATOM 844 C C . LYS A 1 110 ? -25.362 3.278 40.761 1.00 94.19 110 LYS A C 1
ATOM 846 O O . LYS A 1 110 ? -24.204 3.622 40.523 1.00 94.19 110 LYS A O 1
ATOM 851 N N . ARG A 1 111 ? -25.952 2.239 40.156 1.00 94.12 111 ARG A N 1
ATOM 852 C CA . ARG A 1 111 ? -25.285 1.383 39.156 1.00 94.12 111 ARG A CA 1
ATOM 853 C C . ARG A 1 111 ? -24.901 2.181 37.906 1.00 94.12 111 ARG A C 1
ATOM 855 O O . ARG A 1 111 ? -23.733 2.203 37.536 1.00 94.12 111 ARG A O 1
ATOM 862 N N . GLY A 1 112 ? -25.823 2.977 37.360 1.00 93.69 112 GLY A N 1
ATOM 863 C CA . GLY A 1 112 ? -25.566 3.851 36.207 1.00 93.69 112 GLY A CA 1
ATOM 864 C C . GLY A 1 112 ? -24.488 4.916 36.452 1.00 93.69 112 GLY A C 1
ATOM 865 O O . GLY A 1 112 ? -23.717 5.229 35.546 1.00 93.69 112 GLY A O 1
ATOM 866 N N . LYS A 1 113 ? -24.365 5.440 37.682 1.00 94.38 113 LYS A N 1
ATOM 867 C CA . LYS A 1 113 ? -23.237 6.310 38.070 1.00 94.38 113 LYS A CA 1
ATOM 868 C C . LYS A 1 113 ? -21.897 5.564 38.075 1.00 94.38 113 LYS A C 1
ATOM 870 O O . LYS A 1 113 ? -20.906 6.135 37.633 1.00 94.38 113 LYS A O 1
ATOM 875 N N . HIS A 1 114 ? -21.865 4.316 38.547 1.00 94.62 114 HIS A N 1
ATOM 876 C CA . HIS A 1 114 ? -20.649 3.498 38.558 1.00 94.62 114 HIS A CA 1
ATOM 877 C C . HIS A 1 114 ? -20.196 3.133 37.137 1.00 94.62 114 HIS A C 1
ATOM 879 O O . HIS A 1 114 ? -19.063 3.441 36.767 1.00 94.62 114 HIS A O 1
ATOM 885 N N . VAL A 1 115 ? -21.115 2.607 36.316 1.00 94.50 115 VAL A N 1
ATOM 886 C CA . VAL A 1 115 ? -20.875 2.297 34.896 1.00 94.50 115 VAL A CA 1
ATOM 887 C C . VAL A 1 115 ? -20.391 3.535 34.140 1.00 94.50 115 VAL A C 1
ATOM 889 O O . VAL A 1 115 ? -19.463 3.434 33.348 1.00 94.50 115 VAL A O 1
ATOM 892 N N . ARG A 1 116 ? -20.938 4.730 34.414 1.00 93.44 116 ARG A N 1
ATOM 893 C CA . ARG A 1 116 ? -20.485 5.978 33.776 1.00 93.44 116 ARG A CA 1
ATOM 894 C C . ARG A 1 116 ? -19.029 6.340 34.099 1.00 93.44 116 ARG A C 1
ATOM 896 O O . ARG A 1 116 ? -18.327 6.795 33.197 1.00 93.44 116 ARG A O 1
ATOM 903 N N . GLU A 1 117 ? -18.567 6.162 35.338 1.00 94.75 117 GLU A N 1
ATOM 904 C CA . GLU A 1 117 ? -17.163 6.450 35.676 1.00 94.75 117 GLU A CA 1
ATOM 905 C C . GLU A 1 117 ? -16.228 5.370 35.109 1.00 94.75 117 GLU A C 1
ATOM 907 O O . GLU A 1 117 ? -15.201 5.702 34.518 1.00 94.75 117 GLU A O 1
ATOM 912 N N . GLN A 1 118 ? -16.618 4.091 35.168 1.00 95.12 118 GLN A N 1
ATOM 913 C CA . GLN A 1 118 ? -15.874 3.011 34.508 1.00 95.12 118 GLN A CA 1
ATOM 914 C C . GLN A 1 118 ? -15.792 3.214 32.987 1.00 95.12 118 GLN A C 1
ATOM 916 O O . GLN A 1 118 ? -14.723 3.042 32.412 1.00 95.12 118 GLN A O 1
ATOM 921 N N . PHE A 1 119 ? -16.874 3.657 32.339 1.00 92.75 119 PHE A N 1
ATOM 922 C CA . PHE A 1 119 ? -16.909 3.946 30.902 1.00 92.75 119 PHE A CA 1
ATOM 923 C C . PHE A 1 119 ? -15.937 5.069 30.505 1.00 92.75 119 PHE A C 1
ATOM 925 O O . PHE A 1 119 ? -15.324 5.019 29.439 1.00 92.75 119 PHE A O 1
ATOM 932 N N . LYS A 1 120 ? -15.757 6.074 31.369 1.00 92.19 120 LYS A N 1
ATOM 933 C CA . LYS A 1 120 ? -14.772 7.148 31.177 1.00 92.19 120 LYS A CA 1
ATOM 934 C C . LYS A 1 120 ? -13.338 6.616 31.291 1.00 92.19 120 LYS A C 1
ATOM 936 O O . LYS A 1 120 ? -12.531 6.882 30.405 1.00 92.19 120 LYS A O 1
ATOM 941 N N . VAL A 1 121 ? -13.040 5.827 32.328 1.00 94.88 121 VAL A N 1
ATOM 942 C CA . VAL A 1 121 ? -11.708 5.224 32.534 1.00 94.88 121 VAL A CA 1
ATOM 943 C C . VAL A 1 121 ? -11.355 4.246 31.409 1.00 94.88 121 VAL A C 1
ATOM 945 O O . VAL A 1 121 ? -10.274 4.346 30.8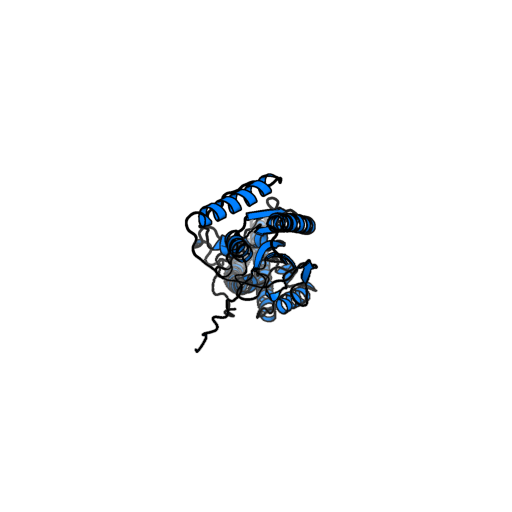33 1.00 94.88 121 VAL A O 1
ATOM 948 N N . ILE A 1 122 ? -12.271 3.344 31.035 1.00 94.69 122 ILE A N 1
ATOM 949 C CA . ILE A 1 122 ? -12.024 2.372 29.962 1.00 94.69 122 ILE A CA 1
ATOM 950 C C . ILE A 1 122 ? -11.927 3.052 28.591 1.00 94.69 122 ILE A C 1
ATOM 952 O O . ILE A 1 122 ? -11.169 2.587 27.753 1.00 94.69 122 ILE A O 1
ATOM 956 N N . SER A 1 123 ? -12.633 4.166 28.348 1.00 92.25 123 SER A N 1
ATOM 957 C CA . SER A 1 123 ? -12.500 4.908 27.085 1.00 92.25 123 SER A CA 1
ATOM 958 C C . SER A 1 123 ? -11.121 5.549 26.942 1.00 92.25 123 SER A C 1
ATOM 960 O O . SER A 1 123 ? -10.536 5.443 25.869 1.00 92.25 123 SER A O 1
ATOM 962 N N . GLN A 1 124 ? -10.575 6.120 28.023 1.00 92.06 124 GLN A N 1
ATOM 963 C CA . GLN A 1 124 ? -9.204 6.635 28.051 1.00 92.06 124 GLN A CA 1
ATOM 964 C C . GLN A 1 124 ? -8.181 5.516 27.795 1.00 92.06 124 GLN A C 1
ATOM 966 O O . GLN A 1 124 ? -7.369 5.621 26.880 1.00 92.06 124 GLN A O 1
ATOM 971 N N . ALA A 1 125 ? -8.280 4.401 28.530 1.00 93.94 125 ALA A N 1
ATOM 972 C CA . ALA A 1 125 ? -7.402 3.243 28.337 1.00 93.94 125 ALA A CA 1
ATOM 973 C C . ALA A 1 125 ? -7.515 2.640 26.922 1.00 93.94 125 ALA A C 1
ATOM 975 O O . ALA A 1 125 ? -6.524 2.182 26.356 1.00 93.94 125 ALA A O 1
ATOM 976 N N . ARG A 1 126 ? -8.716 2.666 26.330 1.00 94.19 126 ARG A N 1
ATOM 977 C CA . ARG A 1 126 ? -8.980 2.196 24.965 1.00 94.19 126 ARG A CA 1
ATOM 978 C C . ARG A 1 126 ? -8.289 3.072 23.927 1.00 94.19 126 ARG A C 1
ATOM 980 O O . ARG A 1 126 ? -7.689 2.510 23.021 1.00 94.19 126 ARG A O 1
ATOM 987 N N . TRP A 1 127 ? -8.321 4.400 24.070 1.00 91.00 127 TRP A N 1
ATOM 988 C CA . TRP A 1 127 ? -7.568 5.310 23.195 1.00 91.00 127 TRP A CA 1
ATOM 989 C C . TRP A 1 127 ? -6.053 5.100 23.324 1.00 91.00 127 TRP A C 1
ATOM 991 O O . TRP A 1 127 ? -5.369 4.978 22.316 1.00 91.00 127 TRP A O 1
ATOM 1001 N N . GLU A 1 128 ? -5.529 4.966 24.546 1.00 91.88 128 GLU A N 1
ATOM 1002 C CA . GLU A 1 128 ? -4.093 4.736 24.784 1.00 91.88 128 GLU A CA 1
ATOM 1003 C C . GLU A 1 128 ? -3.589 3.380 24.256 1.00 91.88 128 GLU A C 1
ATOM 1005 O O . GLU A 1 128 ? -2.421 3.257 23.879 1.00 91.88 128 GLU A O 1
ATOM 1010 N N . ALA A 1 129 ? -4.441 2.350 24.232 1.00 93.31 129 ALA A N 1
ATOM 1011 C CA . ALA A 1 129 ? -4.125 1.056 23.627 1.00 93.31 129 ALA A CA 1
ATOM 1012 C C . ALA A 1 129 ? -4.240 1.099 22.091 1.00 93.31 129 ALA A C 1
ATOM 1014 O O . ALA A 1 129 ? -3.345 0.630 21.390 1.00 93.31 129 ALA A O 1
ATOM 1015 N N . GLU A 1 130 ? -5.306 1.712 21.571 1.00 92.50 130 GLU A N 1
ATOM 1016 C CA . GLU A 1 130 ? -5.539 1.921 20.138 1.00 92.50 130 GLU A CA 1
ATOM 1017 C C . GLU A 1 130 ? -4.410 2.730 19.490 1.00 92.50 130 GLU A C 1
ATOM 1019 O O . GLU A 1 130 ? -3.907 2.349 18.440 1.00 92.50 130 GLU A O 1
ATOM 1024 N N . GLU A 1 131 ? -3.939 3.793 20.141 1.00 90.88 131 GLU A N 1
ATOM 1025 C CA . GLU A 1 131 ? -2.852 4.639 19.647 1.00 90.88 131 GLU A CA 1
ATOM 1026 C C . GLU A 1 131 ? -1.526 3.874 19.514 1.00 90.88 131 GLU A C 1
ATOM 1028 O O . GLU A 1 131 ? -0.871 3.963 18.473 1.00 90.88 131 GLU A O 1
ATOM 1033 N N . LYS A 1 132 ? -1.161 3.044 20.503 1.00 91.81 132 LYS A N 1
ATOM 1034 C CA . LYS A 1 132 ? 0.026 2.167 20.426 1.00 91.81 132 LYS A CA 1
ATOM 1035 C C . LYS A 1 132 ? -0.081 1.179 19.266 1.00 91.81 132 LYS A C 1
ATOM 1037 O O . LYS A 1 132 ? 0.849 1.066 18.466 1.00 91.81 132 LYS A O 1
ATOM 1042 N N . VAL A 1 133 ? -1.230 0.506 19.158 1.00 93.19 133 VAL A N 1
ATOM 1043 C CA . VAL A 1 133 ? -1.523 -0.447 18.081 1.00 93.19 133 VAL A CA 1
ATOM 1044 C C . VAL A 1 133 ? -1.425 0.234 16.723 1.00 93.19 133 VAL A C 1
ATOM 1046 O O . VAL A 1 133 ? -0.682 -0.237 15.870 1.00 93.19 133 VAL A O 1
ATOM 1049 N N . MET A 1 134 ? -2.128 1.347 16.514 1.00 91.25 134 MET A N 1
ATOM 1050 C CA . MET A 1 134 ? -2.234 1.996 15.208 1.00 91.25 134 MET A CA 1
ATOM 1051 C C . MET A 1 134 ? -0.916 2.639 14.773 1.00 91.25 134 MET A C 1
ATOM 1053 O O . MET A 1 134 ? -0.486 2.429 13.638 1.00 91.25 134 MET A O 1
ATOM 1057 N N . LEU A 1 135 ? -0.214 3.346 15.667 1.00 90.38 135 LEU A N 1
ATOM 1058 C CA . LEU A 1 135 ? 1.086 3.942 15.342 1.00 90.38 135 LEU A CA 1
ATOM 1059 C C . LEU A 1 135 ? 2.145 2.882 15.002 1.00 90.38 135 LEU A C 1
ATOM 1061 O O . LEU A 1 135 ? 2.994 3.137 14.144 1.00 90.38 135 LEU A O 1
ATOM 1065 N N . ARG A 1 136 ? 2.083 1.686 15.607 1.00 91.94 136 ARG A N 1
ATOM 1066 C CA . ARG A 1 136 ? 2.945 0.547 15.252 1.00 91.94 136 ARG A CA 1
ATOM 1067 C C . ARG A 1 136 ? 2.480 -0.132 13.955 1.00 91.94 136 ARG A C 1
ATOM 1069 O O . ARG A 1 136 ? 3.283 -0.288 13.035 1.00 91.94 136 ARG A O 1
ATOM 1076 N N . ALA A 1 13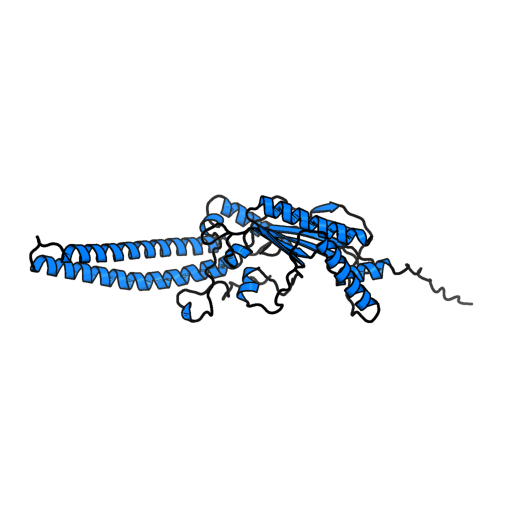7 ? 1.198 -0.476 13.846 1.00 91.25 137 ALA A N 1
ATOM 1077 C CA . ALA A 1 137 ? 0.611 -1.218 12.729 1.00 91.25 137 ALA A CA 1
ATOM 1078 C C . ALA A 1 137 ? 0.639 -0.464 11.389 1.00 91.25 137 ALA A C 1
ATOM 1080 O O . ALA A 1 137 ? 0.749 -1.092 10.339 1.00 91.25 137 ALA A O 1
ATOM 1081 N N . LEU A 1 138 ? 0.626 0.874 11.398 1.00 89.44 138 LEU A N 1
ATOM 1082 C CA . LEU A 1 138 ? 0.781 1.692 10.187 1.00 89.44 138 LEU A CA 1
ATOM 1083 C C . LEU A 1 138 ? 2.133 1.510 9.468 1.00 89.44 138 LEU A C 1
ATOM 1085 O O . LEU A 1 138 ? 2.266 1.947 8.326 1.00 89.44 138 LEU A O 1
ATOM 1089 N N . ASN A 1 139 ? 3.119 0.864 10.104 1.00 88.62 139 ASN A N 1
ATOM 1090 C CA . ASN A 1 139 ? 4.403 0.500 9.490 1.00 88.62 139 ASN A CA 1
ATOM 1091 C C . ASN A 1 139 ? 4.445 -0.964 8.999 1.00 88.62 139 ASN A C 1
ATOM 1093 O O . ASN A 1 139 ? 5.496 -1.408 8.543 1.00 88.62 139 ASN A O 1
ATOM 1097 N N . LEU A 1 140 ? 3.338 -1.719 9.089 1.00 91.69 140 LEU A N 1
ATOM 1098 C CA . LEU A 1 140 ? 3.230 -3.028 8.441 1.00 91.69 140 LEU A CA 1
ATOM 1099 C C . LEU A 1 140 ? 3.154 -2.855 6.914 1.00 91.69 140 LEU A C 1
ATOM 1101 O O . LEU A 1 140 ? 2.361 -2.028 6.443 1.00 91.69 140 LEU A O 1
ATOM 1105 N N . PRO A 1 141 ? 3.906 -3.656 6.138 1.00 90.00 141 PRO A N 1
ATOM 1106 C CA . PRO A 1 141 ? 3.856 -3.623 4.683 1.00 90.00 141 PRO A CA 1
ATOM 1107 C C . PRO A 1 141 ? 2.558 -4.248 4.144 1.00 90.00 141 PRO A C 1
ATOM 1109 O O . PRO A 1 141 ? 1.771 -4.839 4.894 1.00 90.00 141 PRO A O 1
ATOM 1112 N N . ALA A 1 142 ? 2.362 -4.158 2.831 1.00 88.56 142 ALA A N 1
ATOM 1113 C CA . ALA A 1 142 ? 1.456 -5.005 2.066 1.00 88.56 142 ALA A CA 1
ATOM 1114 C C . ALA A 1 142 ? 1.894 -6.479 2.134 1.00 88.56 142 ALA A C 1
ATOM 1116 O O . ALA A 1 142 ? 3.076 -6.789 2.334 1.00 88.56 142 ALA A O 1
ATOM 1117 N N . ASP A 1 143 ? 0.945 -7.393 1.959 1.00 89.44 143 ASP A N 1
ATOM 1118 C CA . ASP A 1 143 ? 1.244 -8.818 1.818 1.00 89.44 143 ASP A CA 1
ATOM 1119 C C . ASP A 1 143 ? 1.823 -9.123 0.432 1.00 89.44 143 ASP A C 1
ATOM 1121 O O . ASP A 1 143 ? 1.542 -8.415 -0.533 1.00 89.44 143 ASP A O 1
ATOM 1125 N N . LEU A 1 144 ? 2.726 -10.103 0.353 1.00 88.44 144 LEU A N 1
ATOM 1126 C CA . LEU A 1 144 ? 3.473 -10.404 -0.871 1.00 88.44 144 LEU A CA 1
ATOM 1127 C C . LEU A 1 144 ? 2.597 -11.183 -1.857 1.00 88.44 144 LEU A C 1
ATOM 1129 O O . LEU A 1 144 ? 1.888 -12.109 -1.470 1.00 88.44 144 LEU A O 1
ATOM 1133 N N . HIS A 1 145 ? 2.675 -10.829 -3.139 1.00 88.56 145 HIS A N 1
ATOM 1134 C CA . HIS A 1 145 ? 2.086 -11.631 -4.208 1.00 88.56 145 HIS A CA 1
ATOM 1135 C C . HIS A 1 145 ? 2.889 -12.925 -4.419 1.00 88.56 145 HIS A C 1
ATOM 1137 O O . HIS A 1 145 ? 4.107 -12.937 -4.246 1.00 88.56 145 HIS A O 1
ATOM 1143 N N . THR A 1 146 ? 2.227 -14.000 -4.848 1.00 87.69 146 THR A N 1
ATOM 1144 C CA . THR A 1 146 ? 2.846 -15.324 -5.064 1.00 87.69 146 THR A CA 1
ATOM 1145 C C . THR A 1 146 ? 3.922 -15.332 -6.150 1.00 87.69 146 THR A C 1
ATOM 1147 O O . THR A 1 146 ? 4.845 -16.139 -6.087 1.00 87.69 146 THR A O 1
ATOM 1150 N N . ASP A 1 147 ? 3.836 -14.428 -7.131 1.00 81.62 147 ASP A N 1
ATOM 1151 C CA . ASP A 1 147 ? 4.858 -14.290 -8.175 1.00 81.62 147 ASP A CA 1
ATOM 1152 C C . ASP A 1 147 ? 6.126 -13.549 -7.698 1.00 81.62 147 ASP A C 1
ATOM 1154 O O . ASP A 1 147 ? 7.113 -13.539 -8.438 1.00 81.62 147 ASP A O 1
ATOM 1158 N N . THR A 1 148 ? 6.135 -12.924 -6.514 1.00 73.94 148 THR A N 1
ATOM 1159 C CA . THR A 1 148 ? 7.298 -12.186 -5.989 1.00 73.94 148 THR A CA 1
ATOM 1160 C C . THR A 1 148 ? 8.416 -13.166 -5.580 1.00 73.94 148 THR A C 1
ATOM 1162 O O . THR A 1 148 ? 8.152 -14.085 -4.809 1.00 73.94 148 THR A O 1
ATOM 1165 N N . PRO A 1 149 ? 9.661 -13.018 -6.079 1.00 83.25 149 PRO A N 1
ATOM 1166 C CA . PRO A 1 149 ? 10.714 -14.018 -5.886 1.00 83.25 149 PRO A CA 1
ATOM 1167 C C . PRO A 1 149 ? 11.302 -14.025 -4.467 1.00 83.25 149 PRO A C 1
ATOM 1169 O O . PRO A 1 149 ? 11.475 -12.975 -3.853 1.00 83.25 149 PRO A O 1
ATOM 1172 N N . GLU A 1 150 ? 11.664 -15.211 -3.971 1.00 74.56 150 GLU A N 1
ATOM 1173 C CA . GLU A 1 150 ? 12.257 -15.395 -2.636 1.00 74.56 150 GLU A CA 1
ATOM 1174 C C . GLU A 1 150 ? 13.746 -14.983 -2.600 1.00 74.56 150 GLU A C 1
ATOM 1176 O O . GLU A 1 150 ? 14.145 -14.183 -1.754 1.00 74.56 150 GLU A O 1
ATOM 1181 N N . ASP A 1 151 ? 14.548 -15.465 -3.560 1.00 70.69 151 ASP A N 1
ATOM 1182 C CA . ASP A 1 151 ? 16.001 -15.243 -3.648 1.00 70.69 151 ASP A CA 1
ATOM 1183 C C . ASP A 1 151 ? 16.381 -14.250 -4.768 1.00 70.69 151 ASP A C 1
ATOM 1185 O O . ASP A 1 151 ? 16.815 -14.629 -5.858 1.00 70.69 151 ASP A O 1
ATOM 1189 N N . GLY A 1 152 ? 16.259 -12.950 -4.483 1.00 70.12 152 GLY A N 1
ATOM 1190 C CA . GLY A 1 152 ? 16.718 -11.874 -5.375 1.00 70.12 152 GLY A CA 1
ATOM 1191 C C . GLY A 1 152 ? 15.842 -11.632 -6.614 1.00 70.12 152 GLY A C 1
ATOM 1192 O O . GLY A 1 152 ? 14.780 -12.227 -6.785 1.00 70.12 152 GLY A O 1
ATOM 1193 N N . ASP A 1 153 ? 16.242 -10.673 -7.455 1.00 72.88 153 ASP A N 1
ATOM 1194 C CA . ASP A 1 153 ? 15.411 -10.213 -8.577 1.00 72.88 153 ASP A CA 1
ATOM 1195 C C . ASP A 1 153 ? 15.336 -11.264 -9.696 1.00 72.88 153 ASP A C 1
ATOM 1197 O O . ASP A 1 153 ? 16.350 -11.647 -10.291 1.00 72.88 153 ASP A O 1
ATOM 1201 N N . ARG A 1 154 ? 14.118 -11.688 -10.049 1.00 82.69 154 ARG A N 1
ATOM 1202 C CA . ARG A 1 154 ? 13.896 -12.674 -11.114 1.00 82.69 154 ARG A CA 1
ATOM 1203 C C . ARG A 1 154 ? 13.867 -11.982 -12.474 1.00 82.69 154 ARG A C 1
ATOM 1205 O O . ARG A 1 154 ? 12.879 -11.339 -12.835 1.00 82.69 154 ARG A O 1
ATOM 1212 N N . VAL A 1 155 ? 14.945 -12.148 -13.237 1.00 73.19 155 VAL A N 1
ATOM 1213 C CA . VAL A 1 155 ? 15.034 -11.740 -14.649 1.00 73.19 155 VAL A CA 1
ATOM 1214 C C . VAL A 1 155 ? 14.126 -12.628 -15.502 1.00 73.19 155 VAL A C 1
ATOM 1216 O O . VAL A 1 155 ? 14.145 -13.848 -15.349 1.00 73.19 155 VAL A O 1
ATOM 1219 N N . LEU A 1 156 ? 13.330 -12.017 -16.384 1.00 75.38 156 LEU A N 1
ATOM 1220 C CA . LEU A 1 156 ? 12.401 -12.723 -17.277 1.00 75.38 156 LEU A CA 1
ATOM 1221 C C . LEU A 1 156 ? 12.908 -12.801 -18.732 1.00 75.38 156 LEU A C 1
ATOM 1223 O O . LEU A 1 156 ? 12.590 -13.763 -19.424 1.00 75.38 156 LEU A O 1
ATOM 1227 N N . ASP A 1 157 ? 13.697 -11.816 -19.176 1.00 58.19 157 ASP A N 1
ATOM 1228 C CA . ASP A 1 157 ? 14.358 -11.726 -20.496 1.00 58.19 157 ASP A CA 1
ATOM 1229 C C . ASP A 1 157 ? 15.551 -10.736 -20.403 1.00 58.19 157 ASP A C 1
ATOM 1231 O O . ASP A 1 157 ? 15.523 -9.888 -19.507 1.00 58.19 157 ASP A O 1
ATOM 1235 N N . SER A 1 158 ? 16.606 -10.811 -21.239 1.00 38.12 158 SER A N 1
ATOM 1236 C CA . SER A 1 158 ? 17.825 -9.969 -21.067 1.00 38.12 158 SER A CA 1
ATOM 1237 C C . SER A 1 158 ? 18.856 -9.916 -22.217 1.00 38.12 158 SER A C 1
ATOM 1239 O O . SER A 1 158 ? 19.150 -10.940 -22.832 1.00 38.12 158 SER A O 1
ATOM 1241 N N . THR A 1 159 ? 19.539 -8.764 -22.376 1.00 43.34 159 THR A N 1
ATOM 1242 C CA . THR A 1 159 ? 20.736 -8.540 -23.241 1.00 43.34 159 THR A CA 1
ATOM 1243 C C . THR A 1 159 ? 21.760 -7.548 -22.623 1.00 43.34 159 THR A C 1
ATOM 1245 O O . THR A 1 159 ? 21.335 -6.597 -21.967 1.00 43.34 159 THR A O 1
ATOM 1248 N N . GLU A 1 160 ? 23.080 -7.731 -22.840 1.00 36.97 160 GLU A N 1
ATOM 1249 C CA . GLU A 1 160 ? 24.212 -7.114 -22.075 1.00 36.97 160 GLU A CA 1
ATOM 1250 C C . GLU A 1 160 ? 24.883 -5.824 -22.657 1.00 36.97 160 GLU A C 1
ATOM 1252 O O . GLU A 1 160 ? 24.416 -5.285 -23.652 1.00 36.97 160 GLU A O 1
ATOM 1257 N N . GLY A 1 161 ? 25.928 -5.247 -21.991 1.00 42.91 161 GLY A N 1
ATOM 1258 C CA . GLY A 1 161 ? 26.587 -3.939 -22.332 1.00 42.91 161 GLY A CA 1
ATOM 1259 C C . GLY A 1 161 ? 26.894 -2.830 -21.252 1.00 42.91 161 GLY A C 1
ATOM 1260 O O . GLY A 1 161 ? 27.617 -1.908 -21.596 1.00 42.91 161 GLY A O 1
ATOM 1261 N N . THR A 1 162 ? 26.423 -2.937 -19.990 1.00 44.44 162 THR A N 1
ATOM 1262 C CA . THR A 1 162 ? 26.517 -2.132 -18.710 1.00 44.44 162 THR A CA 1
ATOM 1263 C C . THR A 1 162 ? 26.349 -0.582 -18.709 1.00 44.44 162 THR A C 1
ATOM 1265 O O . THR A 1 162 ? 27.108 -0.095 -19.531 1.00 44.44 162 THR A O 1
ATOM 1268 N N . VAL A 1 163 ? 25.605 0.161 -17.764 1.00 47.03 163 VAL A N 1
ATOM 1269 C CA . VAL A 1 163 ? 25.917 1.545 -17.090 1.00 47.03 163 VAL A CA 1
ATOM 1270 C C . VAL A 1 163 ? 24.874 2.522 -16.334 1.00 47.03 163 VAL A C 1
ATOM 1272 O O . VAL A 1 163 ? 23.686 2.228 -16.295 1.00 47.03 163 VAL A O 1
ATOM 1275 N N . THR A 1 164 ? 25.309 3.692 -15.718 1.00 46.84 164 THR A N 1
ATOM 1276 C CA . THR A 1 164 ? 24.563 4.923 -15.205 1.00 46.84 164 THR A CA 1
ATOM 1277 C C . THR A 1 164 ? 25.259 6.363 -15.167 1.00 46.84 164 THR A C 1
ATOM 1279 O O . THR A 1 164 ? 26.431 6.382 -14.791 1.00 46.84 164 THR A O 1
ATOM 1282 N N . SER A 1 165 ? 24.572 7.549 -15.323 1.00 41.06 165 SER A N 1
ATOM 1283 C CA . SER A 1 165 ? 24.684 8.854 -14.513 1.00 41.06 165 SER A CA 1
ATOM 1284 C C . SER A 1 165 ? 24.037 10.184 -15.096 1.00 41.06 165 SER A C 1
ATOM 1286 O O . SER A 1 165 ? 23.788 10.228 -16.293 1.00 41.06 165 SER A O 1
ATOM 1288 N N . PRO A 1 166 ? 23.764 11.279 -14.307 1.00 47.94 166 PRO A N 1
ATOM 1289 C CA . PRO A 1 166 ? 22.837 12.404 -14.666 1.00 47.94 166 PRO A CA 1
ATOM 1290 C C . PRO A 1 166 ? 23.421 13.771 -15.160 1.00 47.94 166 PRO A C 1
ATOM 1292 O O . PRO A 1 166 ? 24.574 14.102 -14.881 1.00 47.94 166 PRO A O 1
ATOM 1295 N N . VAL A 1 167 ? 22.592 14.601 -15.843 1.00 52.47 167 VAL A N 1
ATOM 1296 C CA . VAL A 1 167 ? 22.959 15.841 -16.605 1.00 52.47 167 VAL A CA 1
ATOM 1297 C C . VAL A 1 167 ? 21.820 16.915 -16.622 1.00 52.47 167 VAL A C 1
ATOM 1299 O O . VAL A 1 167 ? 20.678 16.585 -16.322 1.00 52.47 167 VAL A O 1
ATOM 1302 N N . TYR A 1 168 ? 22.098 18.186 -16.987 1.00 59.59 168 TYR A N 1
ATOM 1303 C CA . TYR A 1 168 ? 21.097 19.236 -17.333 1.00 59.59 168 TYR A CA 1
ATOM 1304 C C . TYR A 1 168 ? 20.827 19.308 -18.852 1.00 59.59 168 TYR A C 1
ATOM 1306 O O . TYR A 1 168 ? 21.771 19.256 -19.639 1.00 59.59 168 TYR A O 1
ATOM 1314 N N . LEU A 1 169 ? 19.577 19.536 -19.272 1.00 67.69 169 LEU A N 1
ATOM 1315 C CA . LEU A 1 169 ? 19.177 19.558 -20.689 1.00 67.69 169 LEU A CA 1
ATOM 1316 C C . LEU A 1 169 ? 18.973 20.982 -21.230 1.00 67.69 169 LEU A C 1
ATOM 1318 O O . LEU A 1 169 ? 18.406 21.837 -20.552 1.00 67.69 169 LEU A O 1
ATOM 1322 N N . LEU A 1 170 ? 19.424 21.234 -22.464 1.00 73.12 170 LEU A N 1
ATOM 1323 C CA . LEU A 1 170 ? 19.297 22.510 -23.179 1.00 73.12 170 LEU A CA 1
ATOM 1324 C C . LEU A 1 170 ? 19.137 22.266 -24.690 1.00 73.12 170 LEU A C 1
ATOM 1326 O O . LEU A 1 170 ? 19.705 21.313 -25.226 1.00 73.12 170 LEU A O 1
ATOM 1330 N N . GLY A 1 171 ? 18.414 23.155 -25.380 1.00 89.06 171 GLY A N 1
ATOM 1331 C CA . GLY A 1 171 ? 18.237 23.109 -26.839 1.00 89.06 171 GLY A CA 1
ATOM 1332 C C . GLY A 1 171 ? 17.614 21.796 -27.321 1.00 89.06 171 GLY A C 1
ATOM 1333 O O . GLY A 1 171 ? 16.648 21.317 -26.730 1.00 89.06 171 GLY A O 1
ATOM 1334 N N . GLU A 1 172 ? 18.213 21.196 -28.351 1.00 86.31 172 GLU A N 1
ATOM 1335 C CA . GLU A 1 172 ? 17.782 19.936 -28.982 1.00 86.31 172 GLU A CA 1
ATOM 1336 C C . GLU A 1 172 ? 17.556 18.788 -27.975 1.00 86.31 172 GLU A C 1
ATOM 1338 O O . GLU A 1 172 ? 16.694 17.942 -28.193 1.00 86.31 172 GLU A O 1
ATOM 1343 N N . LEU A 1 173 ? 18.265 18.769 -26.837 1.00 79.88 173 LEU A N 1
ATOM 1344 C CA . LEU A 1 173 ? 18.066 17.754 -25.791 1.00 79.88 173 LEU A CA 1
ATOM 1345 C C . LEU A 1 173 ? 16.746 17.929 -25.024 1.00 79.88 173 LEU A C 1
ATOM 1347 O O . LEU A 1 173 ? 16.124 16.939 -24.647 1.00 79.88 173 LEU A O 1
ATOM 1351 N N . ALA A 1 174 ? 16.313 19.173 -24.806 1.00 82.44 174 ALA A N 1
ATOM 1352 C CA . ALA A 1 174 ? 15.022 19.472 -24.189 1.00 82.44 174 ALA A CA 1
ATOM 1353 C C . ALA A 1 174 ? 13.870 19.279 -25.193 1.00 82.44 174 ALA A C 1
ATOM 1355 O O . ALA A 1 174 ? 12.790 18.822 -24.825 1.00 82.44 174 ALA A O 1
ATOM 1356 N N . GLU A 1 175 ? 14.108 19.559 -26.479 1.00 87.12 175 GLU A N 1
ATOM 1357 C CA . GLU A 1 175 ? 13.167 19.214 -27.552 1.00 87.12 175 GLU A CA 1
ATOM 1358 C C . GLU A 1 175 ? 12.993 17.690 -27.667 1.00 87.12 175 GLU A C 1
ATOM 1360 O O . GLU A 1 175 ? 11.864 17.213 -27.768 1.00 87.12 175 GLU A O 1
ATOM 1365 N N . LEU A 1 176 ? 14.078 16.914 -27.549 1.00 85.12 176 LEU A N 1
ATOM 1366 C CA . LEU A 1 176 ? 14.033 15.450 -27.549 1.00 85.12 176 LEU A CA 1
ATOM 1367 C C . LEU A 1 176 ? 13.310 14.877 -26.316 1.00 85.12 176 LEU A C 1
ATOM 1369 O O . LEU A 1 176 ? 12.496 13.969 -26.476 1.00 85.12 176 LEU A O 1
ATOM 1373 N N . GLU A 1 177 ? 13.526 15.425 -25.114 1.00 87.19 177 GLU A N 1
ATOM 1374 C CA . GLU A 1 177 ? 12.738 15.079 -23.915 1.00 87.19 177 GLU A CA 1
ATOM 1375 C C . GLU A 1 177 ? 11.234 15.314 -24.148 1.00 87.19 177 GLU A C 1
ATOM 1377 O O . GLU A 1 177 ? 10.421 14.408 -23.950 1.00 87.19 177 GLU A O 1
ATOM 1382 N N . MET A 1 178 ? 10.854 16.482 -24.677 1.00 87.31 178 MET A N 1
ATOM 1383 C CA . MET A 1 178 ? 9.458 16.785 -25.010 1.00 87.31 178 MET A CA 1
ATOM 1384 C C . MET A 1 178 ? 8.885 15.855 -26.093 1.00 87.31 178 MET A C 1
ATOM 1386 O O . MET A 1 178 ? 7.736 15.420 -25.976 1.00 87.31 178 MET A O 1
ATOM 1390 N N . CYS A 1 179 ? 9.662 15.500 -27.120 1.00 89.31 179 CYS A N 1
ATOM 1391 C CA . CYS A 1 179 ? 9.253 14.530 -28.139 1.00 89.31 179 CYS A CA 1
ATOM 1392 C C . CYS A 1 179 ? 9.056 13.119 -27.562 1.00 89.31 179 CYS A C 1
ATOM 1394 O O . CYS A 1 179 ? 8.113 12.431 -27.956 1.00 89.31 179 CYS A O 1
ATOM 1396 N N . LEU A 1 180 ? 9.892 12.692 -26.611 1.00 87.00 180 LEU A N 1
ATOM 1397 C CA . LEU A 1 180 ? 9.751 11.405 -25.923 1.00 87.00 180 LEU A CA 1
ATOM 1398 C C . LEU A 1 180 ? 8.495 11.379 -25.036 1.00 87.00 180 LEU A C 1
ATOM 1400 O O . LEU A 1 180 ? 7.709 10.437 -25.144 1.00 87.00 180 LEU A O 1
ATOM 1404 N N . ILE A 1 181 ? 8.235 12.434 -24.250 1.00 87.81 181 ILE A N 1
ATOM 1405 C CA . ILE A 1 181 ? 6.984 12.591 -23.478 1.00 87.81 181 ILE A CA 1
ATOM 1406 C C . ILE A 1 181 ? 5.767 12.488 -24.412 1.00 87.81 181 ILE A C 1
ATOM 1408 O O . ILE A 1 181 ? 4.824 11.736 -24.143 1.00 87.81 181 ILE A O 1
ATOM 1412 N N . GLN A 1 182 ? 5.792 13.200 -25.544 1.00 88.38 182 GLN A N 1
ATOM 1413 C CA . GLN A 1 182 ? 4.718 13.156 -26.538 1.00 88.38 182 GLN A CA 1
ATOM 1414 C C . GLN A 1 182 ? 4.568 11.770 -27.181 1.00 88.38 182 GLN A C 1
ATOM 1416 O O . GLN A 1 182 ? 3.435 11.329 -27.374 1.00 88.38 182 GLN A O 1
ATOM 1421 N N . ARG A 1 183 ? 5.662 11.043 -27.464 1.00 87.06 183 ARG A N 1
ATOM 1422 C CA . ARG A 1 183 ? 5.605 9.675 -28.011 1.00 87.06 183 ARG A CA 1
ATOM 1423 C C . ARG A 1 183 ? 4.941 8.707 -27.036 1.00 87.06 183 ARG A C 1
ATOM 1425 O O . ARG A 1 183 ? 4.007 8.024 -27.448 1.00 87.06 183 ARG A O 1
ATOM 1432 N N . VAL A 1 184 ? 5.354 8.685 -25.766 1.00 85.19 184 VAL A N 1
ATOM 1433 C CA . VAL A 1 184 ? 4.731 7.839 -24.725 1.00 85.19 184 VAL A CA 1
ATOM 1434 C C . VAL A 1 184 ? 3.240 8.157 -24.610 1.00 85.19 184 VAL A C 1
ATOM 1436 O O . VAL A 1 184 ? 2.399 7.262 -24.675 1.00 85.19 184 VAL A O 1
ATOM 1439 N N . THR A 1 185 ? 2.905 9.448 -24.538 1.00 84.62 185 THR A N 1
ATOM 1440 C CA . THR A 1 185 ? 1.518 9.927 -24.456 1.00 84.62 185 THR A CA 1
ATOM 1441 C C . THR A 1 185 ? 0.694 9.508 -25.682 1.00 84.62 185 THR A C 1
ATOM 1443 O O . THR A 1 185 ? -0.472 9.144 -25.549 1.00 84.62 185 THR A O 1
ATOM 1446 N N . ALA A 1 186 ? 1.276 9.527 -26.883 1.00 85.56 186 ALA A N 1
ATOM 1447 C CA . ALA A 1 186 ? 0.612 9.102 -28.115 1.00 85.56 186 ALA A CA 1
ATOM 1448 C C . ALA A 1 186 ? 0.415 7.578 -28.203 1.00 85.56 186 ALA A C 1
ATOM 1450 O O . ALA A 1 186 ? -0.591 7.142 -28.757 1.00 85.56 186 ALA A O 1
ATOM 1451 N N . VAL A 1 187 ? 1.322 6.770 -27.638 1.00 83.69 187 VAL A N 1
ATOM 1452 C CA . VAL A 1 187 ? 1.110 5.315 -27.526 1.00 83.69 187 VAL A CA 1
ATOM 1453 C C . VAL A 1 187 ? 0.007 5.014 -26.507 1.00 83.69 187 VAL A C 1
ATOM 1455 O O . VAL A 1 187 ? -0.890 4.236 -26.813 1.00 83.69 187 VAL A O 1
ATOM 1458 N N . MET A 1 188 ? -0.019 5.694 -25.353 1.00 82.88 188 MET A N 1
ATOM 1459 C CA . MET A 1 188 ? -1.100 5.547 -24.362 1.00 82.88 188 MET A CA 1
ATOM 1460 C C . MET A 1 188 ? -2.492 5.868 -24.923 1.00 82.88 188 MET A C 1
ATOM 1462 O O . MET A 1 188 ? -3.439 5.151 -24.616 1.00 82.88 188 MET A O 1
ATOM 1466 N N . HIS A 1 189 ? -2.619 6.882 -25.788 1.00 81.19 189 HIS A N 1
ATOM 1467 C CA . HIS A 1 189 ? -3.870 7.194 -26.499 1.00 81.19 189 HIS A CA 1
ATOM 1468 C C . HIS A 1 189 ? -4.373 6.064 -27.421 1.00 81.19 189 HIS A C 1
ATOM 1470 O O . HIS A 1 189 ? -5.526 6.100 -27.846 1.00 81.19 189 HIS A O 1
ATOM 1476 N N . GLY A 1 190 ? -3.534 5.078 -27.758 1.00 78.25 190 GLY A N 1
ATOM 1477 C CA . GLY A 1 190 ? -3.939 3.872 -28.487 1.00 78.25 190 GLY A CA 1
ATOM 1478 C C . GLY A 1 190 ? -4.672 2.834 -27.626 1.00 78.25 190 GLY A C 1
ATOM 1479 O O . GLY A 1 190 ? -5.168 1.846 -28.166 1.00 78.25 190 GLY A O 1
ATOM 1480 N N . HIS A 1 191 ? -4.746 3.047 -26.309 1.00 83.06 191 HIS A N 1
ATOM 1481 C CA . HIS A 1 191 ? -5.400 2.172 -25.339 1.00 83.06 191 HIS A CA 1
ATOM 1482 C C . HIS A 1 191 ? -6.599 2.869 -24.679 1.00 83.06 191 HIS A C 1
ATOM 1484 O O . HIS A 1 191 ? -6.710 4.094 -24.692 1.00 83.06 191 HIS A O 1
ATOM 1490 N N . ASP A 1 192 ? -7.495 2.082 -24.079 1.00 82.62 192 ASP A N 1
ATOM 1491 C CA . ASP A 1 192 ? -8.704 2.567 -23.396 1.00 82.62 192 ASP A CA 1
ATOM 1492 C C . ASP A 1 192 ? -8.362 3.138 -22.003 1.00 82.62 192 ASP A C 1
ATOM 1494 O O . ASP A 1 192 ? -8.657 2.551 -20.962 1.00 82.62 192 ASP A O 1
ATOM 1498 N N . LEU A 1 193 ? -7.623 4.253 -21.994 1.00 85.81 193 LEU A N 1
ATOM 1499 C CA . LEU A 1 193 ? -7.091 4.917 -20.803 1.00 85.81 193 LEU A CA 1
ATOM 1500 C C . LEU A 1 193 ? -7.602 6.360 -20.711 1.00 85.81 193 LEU A C 1
ATOM 1502 O O . LEU A 1 193 ? -7.378 7.182 -21.601 1.00 85.81 193 LEU A O 1
ATOM 1506 N N . LEU A 1 194 ? -8.245 6.696 -19.591 1.00 89.25 194 LEU A N 1
ATOM 1507 C CA . LEU A 1 194 ? -8.672 8.064 -19.301 1.00 89.25 194 LEU A CA 1
ATOM 1508 C C . LEU A 1 194 ? -7.471 8.928 -18.889 1.00 89.25 194 LEU A C 1
ATOM 1510 O O . LEU A 1 194 ? -6.827 8.658 -17.877 1.00 89.25 194 LEU A O 1
ATOM 1514 N N . GLN A 1 195 ? -7.210 10.007 -19.628 1.00 87.31 195 GLN A N 1
ATOM 1515 C CA . GLN A 1 195 ? -6.194 10.987 -19.241 1.00 87.31 195 GLN A CA 1
ATOM 1516 C C . GLN A 1 195 ? -6.662 11.863 -18.071 1.00 87.31 195 GLN A C 1
ATOM 1518 O O . GLN A 1 195 ? -7.775 12.391 -18.075 1.00 87.31 195 GLN A O 1
ATOM 1523 N N . ILE A 1 196 ? -5.786 12.042 -17.079 1.00 87.19 196 ILE A N 1
ATOM 1524 C CA . ILE A 1 196 ? -6.030 12.817 -15.857 1.00 87.19 196 ILE A CA 1
ATOM 1525 C C . ILE A 1 196 ? -4.787 13.663 -15.560 1.00 87.19 196 ILE A C 1
ATOM 1527 O O . ILE A 1 196 ? -3.669 13.162 -15.630 1.00 87.19 196 ILE A O 1
ATOM 1531 N N . ALA A 1 197 ? -4.982 14.927 -15.176 1.00 85.50 197 ALA A N 1
ATOM 1532 C CA . ALA A 1 197 ? -3.939 15.762 -14.582 1.00 85.50 197 ALA A CA 1
ATOM 1533 C C . ALA A 1 197 ? -4.168 15.864 -13.064 1.00 85.50 197 ALA A C 1
ATOM 1535 O O . ALA A 1 197 ? -5.227 16.314 -12.622 1.00 85.50 197 ALA A O 1
ATOM 1536 N N . SER A 1 198 ? -3.193 15.429 -12.264 1.00 83.94 198 SER A N 1
ATOM 1537 C CA . SER A 1 198 ? -3.257 15.426 -10.796 1.00 83.94 198 SER A CA 1
ATOM 1538 C C . SER A 1 198 ? -2.578 16.656 -10.172 1.00 83.94 198 SER A C 1
ATOM 1540 O O . SER A 1 198 ? -1.579 17.127 -10.714 1.00 83.94 198 SER A O 1
ATOM 1542 N N . PRO A 1 199 ? -3.030 17.154 -9.003 1.00 83.69 199 PRO A N 1
ATOM 1543 C CA . PRO A 1 199 ? -2.309 18.191 -8.265 1.00 83.69 199 PRO A CA 1
ATOM 1544 C C . PRO A 1 199 ? -0.956 17.690 -7.736 1.00 83.69 199 PRO A C 1
ATOM 1546 O O . PRO A 1 199 ? -0.903 16.691 -7.024 1.00 83.69 199 PRO A O 1
ATOM 1549 N N . GLU A 1 200 ? 0.119 18.435 -8.000 1.00 77.06 200 GLU A N 1
ATOM 1550 C CA . GLU A 1 200 ? 1.466 18.155 -7.465 1.00 77.06 200 GLU A CA 1
ATOM 1551 C C . GLU A 1 200 ? 1.565 18.369 -5.943 1.00 77.06 200 GLU A C 1
ATOM 1553 O O . GLU A 1 200 ? 2.399 17.765 -5.273 1.00 77.06 200 GLU A O 1
ATOM 1558 N N . ILE A 1 201 ? 0.704 19.226 -5.379 1.00 79.62 201 ILE A N 1
ATOM 1559 C CA . ILE A 1 201 ? 0.672 19.546 -3.947 1.00 79.62 201 ILE A CA 1
ATOM 1560 C C . ILE A 1 201 ? -0.546 18.876 -3.307 1.00 79.62 201 ILE A C 1
ATOM 1562 O O . ILE A 1 201 ? -1.691 19.269 -3.539 1.00 79.62 201 ILE A O 1
ATOM 1566 N N . PHE A 1 202 ? -0.288 17.891 -2.449 1.00 83.94 202 PHE A N 1
ATOM 1567 C CA . PHE A 1 202 ? -1.293 17.108 -1.730 1.00 83.94 202 PHE A CA 1
ATOM 1568 C C . PHE A 1 202 ? -1.078 17.155 -0.209 1.00 83.94 202 PHE A C 1
ATOM 1570 O O . PHE A 1 202 ? -0.026 17.549 0.295 1.00 83.94 202 PHE A O 1
ATOM 1577 N N . ARG A 1 203 ? -2.112 16.781 0.558 1.00 83.56 203 ARG A N 1
ATOM 1578 C CA . ARG A 1 203 ? -2.031 16.711 2.027 1.00 83.56 203 ARG A CA 1
ATOM 1579 C C . ARG A 1 203 ? -1.217 15.493 2.470 1.00 83.56 203 ARG A C 1
ATOM 1581 O O . ARG A 1 203 ? -1.274 14.446 1.829 1.00 83.56 203 ARG A O 1
ATOM 1588 N N . SER A 1 204 ? -0.568 15.595 3.630 1.00 83.62 204 SER A N 1
ATOM 1589 C CA . SER A 1 204 ? 0.188 14.499 4.260 1.00 83.62 204 SER A CA 1
ATOM 1590 C C . SER A 1 204 ? -0.609 13.198 4.396 1.00 83.62 204 SER A C 1
ATOM 1592 O O . SER A 1 204 ? -0.051 12.138 4.147 1.00 83.62 204 SER A O 1
ATOM 1594 N N . VAL A 1 205 ? -1.914 13.273 4.680 1.00 86.06 205 VAL A N 1
ATOM 1595 C CA . VAL A 1 205 ? -2.804 12.097 4.758 1.00 86.06 205 VAL A CA 1
ATOM 1596 C C . VAL A 1 205 ? -2.867 11.302 3.446 1.00 86.06 205 VAL A C 1
ATOM 1598 O O . VAL A 1 205 ? -2.939 10.078 3.476 1.00 86.06 205 VAL A O 1
ATOM 1601 N N . VAL A 1 206 ? -2.767 11.973 2.291 1.00 88.25 206 VAL A N 1
ATOM 1602 C CA . VAL A 1 206 ? -2.715 11.316 0.974 1.00 88.25 206 VAL A CA 1
ATOM 1603 C C . VAL A 1 206 ? -1.344 10.677 0.764 1.00 88.25 206 VAL A C 1
ATOM 1605 O O . VAL A 1 206 ? -1.267 9.508 0.400 1.00 88.25 206 VAL A O 1
ATOM 1608 N N . ALA A 1 207 ? -0.268 11.410 1.075 1.00 85.81 207 ALA A N 1
ATOM 1609 C CA . ALA A 1 207 ? 1.103 10.906 0.993 1.00 85.81 207 ALA A CA 1
ATOM 1610 C C . ALA A 1 207 ? 1.282 9.626 1.832 1.00 85.81 207 ALA A C 1
ATOM 1612 O O . ALA A 1 207 ? 1.665 8.573 1.327 1.00 85.81 207 ALA A O 1
ATOM 1613 N N . GLU A 1 208 ? 0.937 9.701 3.117 1.00 86.19 208 GLU A N 1
ATOM 1614 C CA . GLU A 1 208 ? 1.066 8.603 4.071 1.00 86.19 208 GLU A CA 1
ATOM 1615 C C . GLU A 1 208 ? 0.138 7.430 3.711 1.00 86.19 208 GLU A C 1
ATOM 1617 O O . GLU A 1 208 ? 0.533 6.273 3.857 1.00 86.19 208 GLU A O 1
ATOM 1622 N N . GLY A 1 209 ? -1.064 7.712 3.188 1.00 87.69 209 GLY A N 1
ATOM 1623 C CA . GLY A 1 209 ? -2.028 6.698 2.756 1.00 87.69 209 GLY A CA 1
ATOM 1624 C C . GLY A 1 209 ? -1.574 5.888 1.544 1.00 87.69 209 GLY A C 1
ATOM 1625 O O . GLY A 1 209 ? -1.709 4.665 1.544 1.00 87.69 209 GLY A O 1
ATOM 1626 N N . CYS A 1 210 ? -0.944 6.541 0.565 1.00 89.06 210 CYS A N 1
ATOM 1627 C CA . CYS A 1 210 ? -0.279 5.874 -0.557 1.00 89.06 210 CYS A CA 1
ATOM 1628 C C . CYS A 1 210 ? 1.003 5.120 -0.148 1.00 89.06 210 CYS A C 1
ATOM 1630 O O . CYS A 1 210 ? 1.522 4.324 -0.927 1.00 89.06 210 CYS A O 1
ATOM 1632 N N . GLY A 1 211 ? 1.529 5.356 1.060 1.00 84.38 211 GLY A N 1
ATOM 1633 C CA . GLY A 1 211 ? 2.848 4.868 1.472 1.00 84.38 211 GLY A CA 1
ATOM 1634 C C . GLY A 1 211 ? 4.007 5.605 0.790 1.00 84.38 211 GLY A C 1
ATOM 1635 O O . GLY A 1 211 ? 5.064 5.012 0.607 1.00 84.38 211 GLY A O 1
ATOM 1636 N N . PHE A 1 212 ? 3.800 6.869 0.403 1.00 80.69 212 PHE A N 1
ATOM 1637 C CA . PHE A 1 212 ? 4.776 7.708 -0.293 1.00 80.69 212 PHE A CA 1
ATOM 1638 C C . PHE A 1 212 ? 6.080 7.855 0.502 1.00 80.69 212 PHE A C 1
ATOM 1640 O O . PHE A 1 212 ? 6.071 8.314 1.647 1.00 80.69 212 PHE A O 1
ATOM 1647 N N . ASP A 1 213 ? 7.202 7.528 -0.138 1.00 72.81 213 ASP A N 1
ATOM 1648 C CA . ASP A 1 213 ? 8.547 7.774 0.376 1.00 72.81 213 ASP A CA 1
ATOM 1649 C C . ASP A 1 213 ? 9.181 8.959 -0.379 1.00 72.81 213 ASP A C 1
ATOM 1651 O O . ASP A 1 213 ? 9.472 8.831 -1.569 1.00 72.81 213 ASP A O 1
ATOM 1655 N N . PRO A 1 214 ? 9.455 10.103 0.280 1.00 66.31 214 PRO A N 1
ATOM 1656 C CA . PRO A 1 214 ? 10.131 11.237 -0.350 1.00 66.31 214 PRO A CA 1
ATOM 1657 C C . PRO A 1 214 ? 11.527 10.919 -0.910 1.00 66.31 214 PRO A C 1
ATOM 1659 O O . PRO A 1 214 ? 12.008 11.660 -1.764 1.00 66.31 214 PRO A O 1
ATOM 1662 N N . ALA A 1 215 ? 12.191 9.853 -0.440 1.00 57.88 215 ALA A N 1
ATOM 1663 C CA . ALA A 1 215 ? 13.470 9.396 -0.989 1.00 57.88 215 ALA A CA 1
ATOM 1664 C C . ALA A 1 215 ? 13.313 8.546 -2.264 1.00 57.88 215 ALA A C 1
ATOM 1666 O O . ALA A 1 215 ? 14.267 8.420 -3.028 1.00 57.88 215 ALA A O 1
ATOM 1667 N N . ASN A 1 216 ? 12.118 7.996 -2.505 1.00 58.78 216 ASN A N 1
ATOM 1668 C CA . ASN A 1 216 ? 11.765 7.154 -3.648 1.00 58.78 216 ASN A CA 1
ATOM 1669 C C . ASN A 1 216 ? 10.480 7.687 -4.311 1.00 58.78 216 ASN A C 1
ATOM 1671 O O . ASN A 1 216 ? 9.492 6.974 -4.466 1.00 58.78 216 ASN A O 1
ATOM 1675 N N . CYS A 1 217 ? 10.486 8.975 -4.665 1.00 60.25 217 CYS A N 1
ATOM 1676 C CA . CYS A 1 217 ? 9.373 9.622 -5.355 1.00 60.25 217 CYS A CA 1
ATOM 1677 C C . CYS A 1 217 ? 9.231 9.054 -6.778 1.00 60.25 217 CYS A C 1
ATOM 1679 O O . CYS A 1 217 ? 10.070 9.322 -7.640 1.00 60.25 217 CYS A O 1
ATOM 1681 N N . GLU A 1 218 ? 8.187 8.261 -7.023 1.00 62.56 218 GLU A N 1
ATOM 1682 C CA . GLU A 1 218 ? 7.906 7.684 -8.340 1.00 62.56 218 GLU A CA 1
ATOM 1683 C C . GLU A 1 218 ? 6.936 8.558 -9.145 1.00 62.56 218 GLU A C 1
ATOM 1685 O O . GLU A 1 218 ? 5.917 9.022 -8.630 1.00 62.56 218 GLU A O 1
ATOM 1690 N N . GLN A 1 219 ? 7.227 8.758 -10.433 1.00 70.75 219 GLN A N 1
ATOM 1691 C CA . GLN A 1 219 ? 6.279 9.371 -11.363 1.00 70.75 219 GLN A CA 1
ATOM 1692 C C . GLN A 1 219 ? 5.217 8.340 -11.759 1.00 70.75 219 GLN A C 1
ATOM 1694 O O . GLN A 1 219 ? 5.532 7.333 -12.387 1.00 70.75 219 GLN A O 1
ATOM 1699 N N . VAL A 1 220 ? 3.950 8.596 -11.439 1.00 66.38 220 VAL A N 1
ATOM 1700 C CA . VAL A 1 220 ? 2.837 7.731 -11.856 1.00 66.38 220 VAL A CA 1
ATOM 1701 C C . VAL A 1 220 ? 2.246 8.270 -13.157 1.00 66.38 220 VAL A C 1
ATOM 1703 O O . VAL A 1 220 ? 1.770 9.400 -13.209 1.00 66.38 220 VAL A O 1
ATOM 1706 N N . THR A 1 221 ? 2.271 7.451 -14.209 1.00 76.75 221 THR A N 1
ATOM 1707 C CA . THR A 1 221 ? 1.698 7.759 -15.539 1.00 76.75 221 THR A CA 1
ATOM 1708 C C . THR A 1 221 ? 0.568 6.803 -15.926 1.00 76.75 221 THR A C 1
ATOM 1710 O O . THR A 1 221 ? -0.249 7.134 -16.780 1.00 76.75 221 THR A O 1
ATOM 1713 N N . MET A 1 222 ? 0.479 5.644 -15.269 1.00 91.44 222 MET A N 1
ATOM 1714 C CA . MET A 1 222 ? -0.620 4.685 -15.378 1.00 91.44 222 MET A CA 1
ATOM 1715 C C . MET A 1 222 ? -1.171 4.389 -13.981 1.00 91.44 222 MET A C 1
ATOM 1717 O O . MET A 1 222 ? -0.406 4.197 -13.035 1.00 91.44 222 MET A O 1
ATOM 1721 N N . PHE A 1 223 ? -2.492 4.327 -13.839 1.00 93.94 223 PHE A N 1
ATOM 1722 C CA . PHE A 1 223 ? -3.153 3.969 -12.585 1.00 93.94 223 PHE A CA 1
ATOM 1723 C C . PHE A 1 223 ? -4.462 3.231 -12.863 1.00 93.94 223 PHE A C 1
ATOM 1725 O O . PHE A 1 223 ? -5.179 3.569 -13.804 1.00 93.94 223 PHE A O 1
ATOM 1732 N N . ALA A 1 224 ? -4.788 2.254 -12.020 1.00 94.62 224 ALA A N 1
ATOM 1733 C CA . ALA A 1 224 ? -6.062 1.554 -12.039 1.00 94.62 224 ALA A CA 1
ATOM 1734 C C . ALA A 1 224 ? -6.527 1.195 -10.623 1.00 94.62 224 ALA A C 1
ATOM 1736 O O . ALA A 1 224 ? -5.729 0.876 -9.738 1.00 94.62 224 ALA A O 1
ATOM 1737 N N . ALA A 1 225 ? -7.847 1.182 -10.448 1.00 95.38 225 ALA A N 1
ATOM 1738 C CA . ALA A 1 225 ? -8.528 0.612 -9.297 1.00 95.38 225 ALA A CA 1
ATOM 1739 C C . ALA A 1 225 ? -9.547 -0.417 -9.802 1.00 95.38 225 ALA A C 1
ATOM 1741 O O . ALA A 1 225 ? -10.282 -0.145 -10.750 1.00 95.38 225 ALA A O 1
ATOM 1742 N N . CYS A 1 226 ? -9.561 -1.595 -9.190 1.00 95.12 226 CYS A N 1
ATOM 1743 C CA . CYS A 1 226 ? -10.279 -2.778 -9.663 1.00 95.12 226 CYS A CA 1
ATOM 1744 C C . CYS A 1 226 ? -10.876 -3.567 -8.486 1.00 95.12 226 CYS A C 1
ATOM 1746 O O . CYS A 1 226 ? -10.633 -3.242 -7.320 1.00 95.12 226 CYS A O 1
ATOM 1748 N N . SER A 1 227 ? -11.706 -4.570 -8.768 1.00 93.94 227 SER A N 1
ATOM 1749 C CA . SER A 1 227 ? -12.589 -5.167 -7.756 1.00 93.94 227 SER A CA 1
ATOM 1750 C C . SER A 1 227 ? -11.970 -6.351 -7.008 1.00 93.94 227 SER A C 1
ATOM 1752 O O . SER A 1 227 ? -12.484 -6.739 -5.963 1.00 93.94 227 SER A O 1
ATOM 1754 N N . ASN A 1 228 ? -10.900 -6.953 -7.534 1.00 93.69 228 ASN A N 1
ATOM 1755 C CA . ASN A 1 228 ? -10.294 -8.172 -6.988 1.00 93.69 228 ASN A CA 1
ATOM 1756 C C . ASN A 1 228 ? -8.804 -8.314 -7.370 1.00 93.69 228 ASN A C 1
ATOM 1758 O O . ASN A 1 228 ? -8.279 -7.564 -8.195 1.00 93.69 228 ASN A O 1
ATOM 1762 N N . ALA A 1 229 ? -8.121 -9.291 -6.766 1.00 92.31 229 ALA A N 1
ATOM 1763 C CA . ALA A 1 229 ? -6.688 -9.520 -6.959 1.00 92.31 229 ALA A CA 1
ATOM 1764 C C . ALA A 1 229 ? -6.307 -10.074 -8.348 1.00 92.31 229 ALA A C 1
ATOM 1766 O O . ALA A 1 229 ? -5.246 -9.712 -8.859 1.00 92.31 229 ALA A O 1
ATOM 1767 N N . ASP A 1 230 ? -7.143 -10.910 -8.9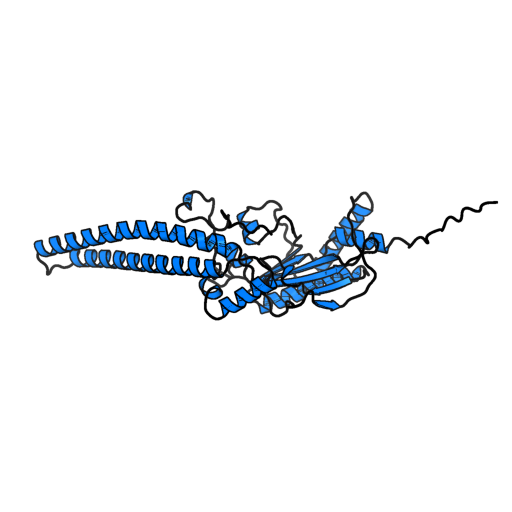69 1.00 94.25 230 ASP A N 1
ATOM 1768 C CA . ASP A 1 230 ? -6.853 -11.500 -10.286 1.00 94.25 230 ASP A CA 1
ATOM 1769 C C . ASP A 1 230 ? -6.923 -10.424 -11.381 1.00 94.25 230 ASP A C 1
ATOM 1771 O O . ASP A 1 230 ? -5.997 -10.270 -12.177 1.00 94.25 230 ASP A O 1
ATOM 1775 N N . GLU A 1 231 ? -7.968 -9.593 -11.338 1.00 95.81 231 GLU A N 1
ATOM 1776 C CA . GLU A 1 231 ? -8.143 -8.407 -12.183 1.00 95.81 231 GLU A CA 1
ATOM 1777 C C . GLU A 1 231 ? -6.973 -7.421 -12.014 1.00 95.81 231 GLU A C 1
ATOM 1779 O O . GLU A 1 231 ? -6.409 -6.955 -13.003 1.00 95.81 231 GLU A O 1
ATOM 1784 N N . ALA A 1 232 ? -6.527 -7.174 -10.775 1.00 96.06 232 ALA A N 1
ATOM 1785 C CA . ALA A 1 232 ? -5.336 -6.364 -10.506 1.00 96.06 232 ALA A CA 1
ATOM 1786 C C . ALA A 1 232 ? -4.064 -6.959 -11.135 1.00 96.06 232 ALA A C 1
ATOM 1788 O O . ALA A 1 232 ? -3.220 -6.224 -11.646 1.00 96.06 232 ALA A O 1
ATOM 1789 N N . THR A 1 233 ? -3.925 -8.285 -11.118 1.00 96.12 233 THR A N 1
ATOM 1790 C CA . THR A 1 233 ? -2.757 -8.988 -11.663 1.00 96.12 233 THR A CA 1
ATOM 1791 C C . THR A 1 233 ? -2.736 -8.932 -13.193 1.00 96.12 233 THR A C 1
ATOM 1793 O O . THR A 1 233 ? -1.679 -8.706 -13.784 1.00 96.12 233 THR A O 1
ATOM 1796 N N . ASP A 1 234 ? -3.888 -9.057 -13.857 1.00 95.75 234 ASP A N 1
ATOM 1797 C CA . ASP A 1 234 ? -3.975 -8.928 -15.317 1.00 95.75 234 ASP A CA 1
ATOM 1798 C C . ASP A 1 234 ? -3.864 -7.473 -15.805 1.00 95.75 234 ASP A C 1
ATOM 1800 O O . ASP A 1 234 ? -3.211 -7.230 -16.824 1.00 95.75 234 ASP A O 1
ATOM 1804 N N . ILE A 1 235 ? -4.373 -6.489 -15.052 1.00 95.56 235 ILE A N 1
ATOM 1805 C CA . ILE A 1 235 ? -4.105 -5.063 -15.315 1.00 95.56 235 ILE A CA 1
ATOM 1806 C C . ILE A 1 235 ? -2.612 -4.753 -15.148 1.00 95.56 235 ILE A C 1
ATOM 1808 O O . ILE A 1 235 ? -2.024 -4.110 -16.017 1.00 95.56 235 ILE A O 1
ATOM 1812 N N . CYS A 1 236 ? -1.979 -5.259 -14.082 1.00 95.81 236 CYS A N 1
ATOM 1813 C CA . CYS A 1 236 ? -0.536 -5.149 -13.858 1.00 95.81 236 CYS A CA 1
ATOM 1814 C C . CYS A 1 236 ? 0.240 -5.703 -15.065 1.00 95.81 236 CYS A C 1
ATOM 1816 O O . CYS A 1 236 ? 0.994 -4.967 -15.696 1.00 95.81 236 CYS A O 1
ATOM 1818 N N . ARG A 1 237 ? -0.049 -6.940 -15.500 1.00 95.19 237 ARG A N 1
ATOM 1819 C CA . ARG A 1 237 ? 0.531 -7.542 -16.720 1.00 95.19 237 ARG A CA 1
ATOM 1820 C C . ARG A 1 237 ? 0.298 -6.694 -17.979 1.00 95.19 237 ARG A C 1
ATOM 1822 O O . ARG A 1 237 ? 1.179 -6.641 -18.838 1.00 95.19 237 ARG A O 1
ATOM 1829 N N . GLY A 1 238 ? -0.859 -6.043 -18.108 1.00 94.62 238 GLY A N 1
ATOM 1830 C CA . GLY A 1 238 ? -1.174 -5.121 -19.203 1.00 94.62 238 GLY A CA 1
ATOM 1831 C C . GLY A 1 238 ? -0.290 -3.870 -19.204 1.00 94.62 238 GLY A C 1
ATOM 1832 O O . GLY A 1 238 ? 0.359 -3.576 -20.207 1.00 94.62 238 GLY A O 1
ATOM 1833 N N . PHE A 1 239 ? -0.201 -3.179 -18.066 1.00 95.56 239 PHE A N 1
ATOM 1834 C CA . PHE A 1 239 ? 0.670 -2.014 -17.878 1.00 95.56 239 PHE A CA 1
ATOM 1835 C C . PHE A 1 239 ? 2.156 -2.372 -18.063 1.00 95.56 239 PHE A C 1
ATOM 1837 O O . PHE A 1 239 ? 2.890 -1.627 -18.712 1.00 95.56 239 PHE A O 1
ATOM 1844 N N . THR A 1 240 ? 2.603 -3.532 -17.566 1.00 95.31 240 THR A N 1
ATOM 1845 C CA . THR A 1 240 ? 3.987 -4.005 -17.730 1.00 95.31 240 THR A CA 1
ATOM 1846 C C . THR A 1 240 ? 4.332 -4.232 -19.202 1.00 95.31 240 THR A C 1
ATOM 1848 O O . THR A 1 240 ? 5.415 -3.849 -19.639 1.00 95.31 240 THR A O 1
ATOM 1851 N N . ARG A 1 241 ? 3.410 -4.807 -19.992 1.00 93.38 241 ARG A N 1
ATOM 1852 C CA . ARG A 1 241 ? 3.579 -4.955 -21.450 1.00 93.38 241 ARG A CA 1
ATOM 1853 C C . ARG A 1 241 ? 3.649 -3.602 -22.151 1.00 93.38 241 ARG A C 1
ATOM 1855 O O . ARG A 1 241 ? 4.549 -3.402 -22.953 1.00 93.38 241 ARG A O 1
ATOM 1862 N N . LEU A 1 242 ? 2.774 -2.658 -21.799 1.00 92.31 242 LEU A N 1
ATOM 1863 C CA . LEU A 1 242 ? 2.776 -1.315 -22.385 1.00 92.31 242 LEU A CA 1
ATOM 1864 C C . LEU A 1 242 ? 4.106 -0.575 -22.138 1.00 92.31 242 LEU A C 1
ATOM 1866 O O . LEU A 1 242 ? 4.691 -0.040 -23.077 1.00 92.31 242 LEU A O 1
ATOM 1870 N N . ALA A 1 243 ? 4.631 -0.613 -20.909 1.00 92.94 243 ALA A N 1
ATOM 1871 C CA . ALA A 1 243 ? 5.949 -0.058 -20.582 1.00 92.94 243 ALA A CA 1
ATOM 1872 C C . ALA A 1 243 ? 7.096 -0.760 -21.345 1.00 92.94 243 ALA A C 1
ATOM 1874 O O . ALA A 1 243 ? 8.043 -0.116 -21.807 1.00 92.94 243 ALA A O 1
ATOM 1875 N N . TRP A 1 244 ? 7.010 -2.086 -21.493 1.00 93.31 244 TRP A N 1
ATOM 1876 C CA . TRP A 1 244 ? 8.006 -2.911 -22.182 1.00 93.31 244 TRP A CA 1
ATOM 1877 C C . TRP A 1 244 ? 8.043 -2.630 -23.685 1.00 93.31 244 TRP A C 1
ATOM 1879 O O . TRP A 1 244 ? 9.113 -2.365 -24.229 1.00 93.31 244 TRP A O 1
ATOM 1889 N N . ASP A 1 245 ? 6.889 -2.622 -24.348 1.00 90.19 245 ASP A N 1
ATOM 1890 C CA . ASP A 1 245 ? 6.799 -2.432 -25.795 1.00 90.19 245 ASP A CA 1
ATOM 1891 C C . ASP A 1 245 ? 7.200 -0.999 -26.198 1.00 90.19 245 ASP A C 1
ATOM 1893 O O . ASP A 1 245 ? 8.000 -0.838 -27.120 1.00 90.19 245 ASP A O 1
ATOM 1897 N N . VAL A 1 246 ? 6.777 0.026 -25.439 1.00 88.25 246 VAL A N 1
ATOM 1898 C CA . VAL A 1 246 ? 7.245 1.422 -25.598 1.00 88.25 246 VAL A CA 1
ATOM 1899 C C . VAL A 1 246 ? 8.768 1.525 -25.472 1.00 88.25 246 VAL A C 1
ATOM 1901 O O . VAL A 1 246 ? 9.414 2.188 -26.281 1.00 88.25 246 VAL A O 1
ATOM 1904 N N . THR A 1 247 ? 9.362 0.841 -24.491 1.00 88.31 247 THR A N 1
ATOM 1905 C CA . THR A 1 247 ? 10.821 0.839 -24.302 1.00 88.31 247 THR A CA 1
ATOM 1906 C C . THR A 1 247 ? 11.545 0.123 -25.449 1.00 88.31 247 THR A C 1
ATOM 1908 O O . THR A 1 247 ? 12.614 0.560 -25.879 1.00 88.31 247 THR A O 1
ATOM 1911 N N . ARG A 1 248 ? 10.969 -0.959 -25.988 1.00 86.88 248 ARG A N 1
ATOM 1912 C CA . ARG A 1 248 ? 11.567 -1.740 -27.083 1.00 86.88 248 ARG A CA 1
ATOM 1913 C C . ARG A 1 248 ? 11.533 -1.040 -28.436 1.00 86.88 248 ARG A C 1
ATOM 1915 O O . ARG A 1 248 ? 12.443 -1.276 -29.230 1.00 86.88 248 ARG A O 1
ATOM 1922 N N . GLU A 1 249 ? 10.562 -0.162 -28.696 1.00 86.94 249 GLU A N 1
ATOM 1923 C CA . GLU A 1 249 ? 10.563 0.682 -29.906 1.00 86.94 249 GLU A CA 1
ATOM 1924 C C . GLU A 1 249 ? 11.836 1.537 -30.032 1.00 86.94 249 GLU A C 1
ATOM 1926 O O . GLU A 1 249 ? 12.257 1.852 -31.144 1.00 86.94 249 GLU A O 1
ATOM 1931 N N . LEU A 1 250 ? 12.478 1.877 -28.908 1.00 84.50 250 LEU A N 1
ATOM 1932 C CA . LEU A 1 250 ? 13.701 2.684 -28.862 1.00 84.50 250 LEU A CA 1
ATOM 1933 C C . LEU A 1 250 ? 14.974 1.900 -29.232 1.00 84.50 250 LEU A C 1
ATOM 1935 O O . LEU A 1 250 ? 16.043 2.495 -29.344 1.00 84.50 250 LEU A O 1
ATOM 1939 N N . GLY A 1 251 ? 14.892 0.573 -29.388 1.00 83.69 251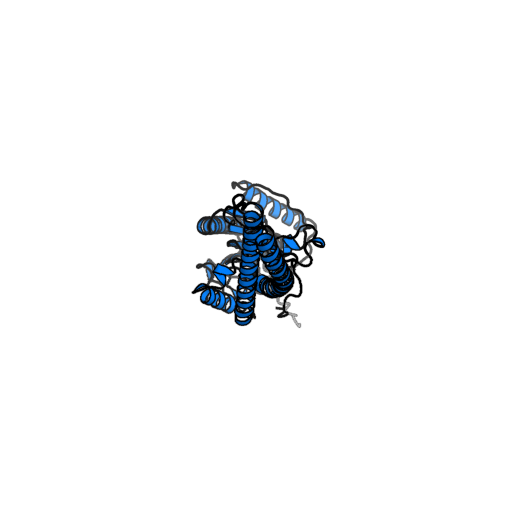 GLY A N 1
ATOM 1940 C CA . GLY A 1 251 ? 16.032 -0.283 -29.746 1.00 83.69 251 GLY A CA 1
ATOM 1941 C C . GLY A 1 251 ? 17.114 -0.428 -28.664 1.00 83.69 251 GLY A C 1
ATOM 1942 O O . GLY A 1 251 ? 18.184 -0.966 -28.945 1.00 83.69 251 GLY A O 1
ATOM 1943 N N . LEU A 1 252 ? 16.856 0.041 -27.439 1.00 83.56 252 LEU A N 1
ATOM 1944 C CA . LEU A 1 252 ? 17.813 0.012 -26.330 1.00 83.56 252 LEU A CA 1
ATOM 1945 C C . LEU A 1 252 ? 17.931 -1.391 -25.701 1.00 83.56 252 LEU A C 1
ATOM 1947 O O . LEU A 1 252 ? 16.901 -2.038 -25.461 1.00 83.56 252 LEU A O 1
ATOM 1951 N N . PRO A 1 253 ? 19.150 -1.848 -25.342 1.00 89.06 253 PRO A N 1
ATOM 1952 C CA . PRO A 1 253 ? 19.332 -3.036 -24.517 1.00 89.06 253 PRO A CA 1
ATOM 1953 C C . PRO A 1 253 ? 18.546 -2.894 -23.213 1.00 89.06 253 PRO A C 1
ATOM 1955 O O . PRO A 1 253 ? 18.663 -1.906 -22.483 1.00 89.06 253 PRO A O 1
ATOM 1958 N N . SER A 1 254 ? 17.690 -3.871 -22.946 1.00 91.62 254 SER A N 1
ATOM 1959 C CA . SER A 1 254 ? 16.687 -3.782 -21.892 1.00 91.62 254 SER A CA 1
ATOM 1960 C C . SER A 1 254 ? 16.323 -5.168 -21.368 1.00 91.62 254 SER A C 1
ATOM 1962 O O . SER A 1 254 ? 16.551 -6.186 -22.023 1.00 91.62 254 SER A O 1
ATOM 1964 N N . ARG A 1 255 ? 15.792 -5.209 -20.146 1.00 93.94 255 ARG A N 1
ATOM 1965 C CA . ARG A 1 255 ? 15.272 -6.419 -19.505 1.00 93.94 255 ARG A CA 1
ATOM 1966 C C . ARG A 1 255 ? 13.970 -6.134 -18.775 1.00 93.94 255 ARG A C 1
ATOM 1968 O O . ARG A 1 255 ? 13.754 -5.015 -18.311 1.00 93.94 255 ARG A O 1
ATOM 1975 N N . LEU A 1 256 ? 13.155 -7.167 -18.606 1.00 95.75 256 LEU A N 1
ATOM 1976 C CA . LEU A 1 256 ? 12.018 -7.150 -17.693 1.00 95.75 256 LEU A CA 1
ATOM 1977 C C . LEU A 1 256 ? 12.355 -8.002 -16.462 1.00 95.75 256 LEU A C 1
ATOM 1979 O O . LEU A 1 256 ? 12.804 -9.143 -16.599 1.00 95.75 256 LEU A O 1
ATOM 1983 N N . VAL A 1 257 ? 12.145 -7.456 -15.262 1.00 94.94 257 VAL A N 1
ATOM 1984 C CA . VAL A 1 257 ? 12.401 -8.154 -13.990 1.00 94.94 257 VAL A CA 1
ATOM 1985 C C . VAL A 1 257 ? 11.191 -8.115 -13.058 1.00 94.94 257 VAL A C 1
ATOM 1987 O O . VAL A 1 257 ? 10.399 -7.173 -13.085 1.00 94.94 257 VAL A O 1
ATOM 1990 N N . THR A 1 258 ? 11.068 -9.128 -12.198 1.00 95.94 258 THR A N 1
ATOM 1991 C CA . THR A 1 258 ? 10.265 -9.050 -10.966 1.00 95.94 258 THR A CA 1
ATOM 1992 C C . THR A 1 258 ? 11.183 -8.685 -9.799 1.00 95.94 258 THR A C 1
ATOM 1994 O O . THR A 1 258 ? 12.191 -9.362 -9.590 1.00 95.94 258 THR A O 1
ATOM 1997 N N . VAL A 1 259 ? 10.842 -7.631 -9.056 1.00 94.19 259 VAL A N 1
ATOM 1998 C CA . VAL A 1 259 ? 11.660 -7.099 -7.954 1.00 94.19 259 VAL A CA 1
ATOM 1999 C C . VAL A 1 259 ? 11.508 -7.951 -6.695 1.00 94.19 259 VAL A C 1
ATOM 2001 O O . VAL A 1 259 ? 10.407 -8.380 -6.347 1.00 94.19 259 VAL A O 1
ATOM 2004 N N . SER A 1 260 ? 12.619 -8.175 -5.998 1.00 91.94 260 SER A N 1
ATOM 2005 C CA . SER A 1 260 ? 12.675 -8.932 -4.746 1.00 91.94 260 SER A CA 1
ATOM 2006 C C . SER A 1 260 ? 12.143 -8.161 -3.520 1.00 91.94 260 SER A C 1
ATOM 2008 O O . SER A 1 260 ? 12.269 -6.932 -3.452 1.00 91.94 260 SER A O 1
ATOM 2010 N N . PRO A 1 261 ? 11.594 -8.853 -2.496 1.00 91.62 261 PRO A N 1
ATOM 2011 C CA . PRO A 1 261 ? 10.966 -8.230 -1.328 1.00 91.62 261 PRO A CA 1
ATOM 2012 C C . PRO A 1 261 ? 11.779 -7.141 -0.602 1.00 91.62 261 PRO A C 1
ATOM 2014 O O . PRO A 1 261 ? 11.162 -6.145 -0.222 1.00 91.62 261 PRO A O 1
ATOM 2017 N N . PRO A 1 262 ? 13.119 -7.233 -0.426 1.00 90.81 262 PRO A N 1
ATOM 2018 C CA . PRO A 1 262 ? 13.906 -6.170 0.215 1.00 90.81 262 PRO A CA 1
ATOM 2019 C C . PRO A 1 262 ? 13.891 -4.821 -0.523 1.00 90.81 262 PRO A C 1
ATOM 2021 O O . PRO A 1 262 ? 14.253 -3.808 0.069 1.00 90.81 262 PRO A O 1
ATOM 2024 N N . SER A 1 263 ? 13.513 -4.809 -1.808 1.00 89.38 263 SER A N 1
ATOM 2025 C CA . SER A 1 263 ? 13.474 -3.613 -2.665 1.00 89.38 263 SER A CA 1
ATOM 2026 C C . SER A 1 263 ? 12.051 -3.165 -3.035 1.00 89.38 263 SER A C 1
ATOM 2028 O O . SER A 1 263 ? 11.891 -2.169 -3.747 1.00 89.38 263 SER A O 1
ATOM 2030 N N . LEU A 1 264 ? 11.018 -3.857 -2.539 1.00 90.94 264 LEU A N 1
ATOM 2031 C CA . LEU A 1 264 ? 9.620 -3.423 -2.620 1.00 90.94 264 LEU A CA 1
ATOM 2032 C C . LEU A 1 264 ? 9.319 -2.355 -1.561 1.00 90.94 264 LEU A C 1
ATOM 2034 O O . LEU A 1 264 ? 9.644 -2.526 -0.382 1.00 90.94 264 LEU A O 1
ATOM 2038 N N . LEU A 1 265 ? 8.620 -1.289 -1.955 1.00 89.88 265 LEU A N 1
ATOM 2039 C CA . LEU A 1 265 ? 8.101 -0.294 -1.018 1.00 89.88 265 LEU A CA 1
ATOM 2040 C C . LEU A 1 265 ? 7.068 -0.940 -0.069 1.00 89.88 265 LEU A C 1
ATOM 2042 O O . LEU A 1 265 ? 6.445 -1.953 -0.412 1.00 89.88 265 LEU A O 1
ATOM 2046 N N . PRO A 1 266 ? 6.818 -0.362 1.125 1.00 90.19 266 PRO A N 1
ATOM 2047 C CA . PRO A 1 266 ? 5.839 -0.908 2.065 1.00 90.19 266 PRO A CA 1
ATOM 2048 C C . PRO A 1 266 ? 4.427 -1.039 1.483 1.00 90.19 266 PRO A C 1
ATOM 2050 O O . PRO A 1 266 ? 3.676 -1.891 1.941 1.00 90.19 266 PRO A O 1
ATOM 2053 N N . SER A 1 267 ? 4.069 -0.233 0.479 1.00 92.62 267 SER A N 1
ATOM 2054 C CA . SER A 1 267 ? 2.769 -0.260 -0.198 1.00 92.62 267 SER A CA 1
ATOM 2055 C C . SER A 1 267 ? 2.644 -1.288 -1.328 1.00 92.62 267 SER A C 1
ATOM 2057 O O . SER A 1 267 ? 1.573 -1.382 -1.918 1.00 92.62 267 SER A O 1
ATOM 2059 N N . GLU A 1 268 ? 3.690 -2.046 -1.660 1.00 94.25 268 GLU A N 1
ATOM 2060 C CA . GLU A 1 268 ? 3.733 -2.915 -2.847 1.00 94.25 268 GLU A CA 1
ATOM 2061 C C . GLU A 1 268 ? 3.671 -4.397 -2.473 1.00 94.25 268 GLU A C 1
ATOM 2063 O O . GLU A 1 268 ? 4.479 -4.861 -1.667 1.00 94.25 268 GLU A O 1
ATOM 2068 N N . SER A 1 269 ? 2.751 -5.156 -3.075 1.00 95.44 269 SER A N 1
ATOM 2069 C CA . SER A 1 269 ? 2.705 -6.626 -3.003 1.00 95.44 269 SER A CA 1
ATOM 2070 C C . SER A 1 269 ? 3.590 -7.293 -4.064 1.00 95.44 269 SER A C 1
ATOM 2072 O O . SER A 1 269 ? 4.131 -8.378 -3.837 1.00 95.44 269 SER A O 1
ATOM 2074 N N . LEU A 1 270 ? 3.744 -6.621 -5.208 1.00 95.94 270 LEU A N 1
ATOM 2075 C CA . LEU A 1 270 ? 4.535 -7.007 -6.375 1.00 95.94 270 LEU A CA 1
ATOM 2076 C C . LEU A 1 270 ? 5.005 -5.727 -7.080 1.00 95.94 270 LEU A C 1
ATOM 2078 O O . LEU A 1 270 ? 4.199 -4.813 -7.263 1.00 95.94 270 LEU A O 1
ATOM 2082 N N . ARG A 1 271 ? 6.259 -5.689 -7.544 1.00 95.75 271 ARG A N 1
ATOM 2083 C CA . ARG A 1 271 ? 6.729 -4.704 -8.531 1.00 95.75 271 ARG A CA 1
ATOM 2084 C C . ARG A 1 271 ? 7.424 -5.413 -9.685 1.00 95.75 271 ARG A C 1
ATOM 2086 O O . ARG A 1 271 ? 8.243 -6.313 -9.482 1.00 95.75 271 ARG A O 1
ATOM 2093 N N . THR A 1 272 ? 7.098 -4.992 -10.899 1.00 96.81 272 THR A N 1
ATOM 2094 C CA . THR A 1 272 ? 7.849 -5.327 -12.111 1.00 96.81 272 THR A CA 1
ATOM 2095 C C . THR A 1 272 ? 8.568 -4.085 -12.609 1.00 96.81 272 THR A C 1
ATOM 2097 O O . THR A 1 272 ? 8.036 -2.979 -12.513 1.00 96.81 272 THR A O 1
ATOM 2100 N N . GLU A 1 273 ? 9.776 -4.256 -13.135 1.00 95.38 273 GLU A N 1
ATOM 2101 C CA . GLU A 1 273 ? 10.552 -3.153 -13.697 1.00 95.38 273 GLU A CA 1
ATOM 2102 C C . GLU A 1 273 ? 11.020 -3.495 -15.106 1.00 95.38 273 GLU A C 1
ATOM 2104 O O . GLU A 1 273 ? 11.671 -4.518 -15.336 1.00 95.38 273 GLU A O 1
ATOM 2109 N N . VAL A 1 274 ? 10.721 -2.597 -16.041 1.00 94.75 274 VAL A N 1
ATOM 2110 C CA . VAL A 1 274 ? 11.418 -2.520 -17.320 1.00 94.75 274 VAL A CA 1
ATOM 2111 C C . VAL A 1 274 ? 12.698 -1.751 -17.052 1.00 94.75 274 VAL A C 1
ATOM 2113 O O . VAL A 1 274 ? 12.670 -0.553 -16.764 1.00 94.75 274 VAL A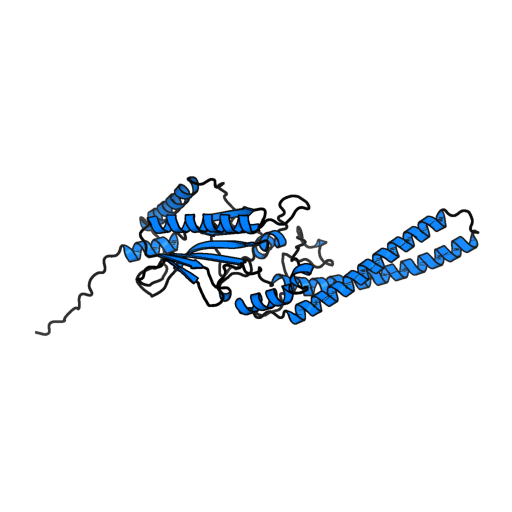 O 1
ATOM 2116 N N . GLN A 1 275 ? 13.825 -2.449 -17.108 1.00 92.88 275 GLN A N 1
ATOM 2117 C CA . GLN A 1 275 ? 15.128 -1.859 -16.862 1.00 92.88 275 GLN A CA 1
ATOM 2118 C C . GLN A 1 275 ? 15.882 -1.698 -18.180 1.00 92.88 275 GLN A C 1
ATOM 2120 O O . GLN A 1 275 ? 16.218 -2.684 -18.838 1.00 92.88 275 GLN A O 1
ATOM 2125 N N . VAL A 1 276 ? 16.165 -0.450 -18.545 1.00 89.44 276 VAL A N 1
ATOM 2126 C CA . VAL A 1 276 ? 17.140 -0.105 -19.582 1.00 89.44 276 VAL A CA 1
ATOM 2127 C C . VAL A 1 276 ? 18.528 -0.077 -18.961 1.00 89.44 276 VAL A C 1
ATOM 2129 O O . VAL A 1 276 ? 18.735 -0.173 -17.753 1.00 89.44 276 VAL A O 1
ATOM 2132 N N . TRP A 1 277 ? 19.512 -0.049 -19.824 1.00 86.06 277 TRP A N 1
ATOM 2133 C CA . TRP A 1 277 ? 20.905 -0.280 -19.541 1.00 86.06 277 TRP A CA 1
ATOM 2134 C C . TRP A 1 277 ? 21.666 0.769 -20.339 1.00 86.06 277 TRP A C 1
ATOM 2136 O O . TRP A 1 277 ? 21.309 1.017 -21.488 1.00 86.06 277 TRP A O 1
ATOM 2146 N N . ALA A 1 278 ? 22.633 1.448 -19.728 1.00 77.75 278 ALA A N 1
ATOM 2147 C CA . ALA A 1 278 ? 23.427 2.480 -20.405 1.00 77.75 278 ALA A CA 1
ATOM 2148 C C . ALA A 1 278 ? 24.838 1.937 -20.809 1.00 77.75 278 ALA A C 1
ATOM 2150 O O . ALA A 1 278 ? 24.956 0.717 -20.805 1.00 77.75 278 ALA A O 1
ATOM 2151 N N . PRO A 1 279 ? 25.839 2.762 -21.246 1.00 69.81 279 PRO A N 1
ATOM 2152 C CA . PRO A 1 279 ? 27.278 2.403 -21.566 1.00 69.81 279 PRO A CA 1
ATOM 2153 C C . PRO A 1 279 ? 28.598 2.969 -20.857 1.00 69.81 279 PRO A C 1
ATOM 2155 O O . PRO A 1 279 ? 29.639 2.344 -21.060 1.00 69.81 279 PRO A O 1
ATOM 2158 N N . SER A 1 280 ? 28.684 4.056 -20.042 1.00 68.00 280 SER A N 1
ATOM 2159 C CA . SER A 1 280 ? 29.819 4.545 -19.154 1.00 68.00 280 SER A CA 1
ATOM 2160 C C . SER A 1 280 ? 30.173 3.934 -17.724 1.00 68.00 280 SER A C 1
ATOM 2162 O O . SER A 1 280 ? 31.167 3.212 -17.665 1.00 68.00 280 SER A O 1
ATOM 2164 N N . LEU A 1 281 ? 29.492 4.175 -16.552 1.00 70.88 281 LEU A N 1
ATOM 2165 C CA . LEU A 1 281 ? 29.721 3.454 -15.217 1.00 70.88 281 LEU A CA 1
ATOM 2166 C C . LEU A 1 281 ? 28.680 2.341 -14.735 1.00 70.88 281 LEU A C 1
ATOM 2168 O O . LEU A 1 281 ? 27.504 2.617 -14.554 1.00 70.88 281 LEU A O 1
ATOM 2172 N N . HIS A 1 282 ? 29.080 1.059 -14.576 1.00 77.00 282 HIS A N 1
ATOM 2173 C CA . HIS A 1 282 ? 28.364 -0.223 -14.931 1.00 77.00 282 HIS A CA 1
ATOM 2174 C C . HIS A 1 282 ? 27.119 -0.792 -14.152 1.00 77.00 282 HIS A C 1
ATOM 2176 O O . HIS A 1 282 ? 27.310 -1.453 -13.133 1.00 77.00 282 HIS A O 1
ATOM 2182 N N . ARG A 1 283 ? 25.863 -0.708 -14.673 1.00 82.75 283 ARG A N 1
ATOM 2183 C CA . ARG A 1 283 ? 24.639 -1.434 -14.177 1.00 82.75 283 ARG A CA 1
ATOM 2184 C C . ARG A 1 283 ? 23.379 -1.331 -15.082 1.00 82.75 283 ARG A C 1
ATOM 2186 O O . ARG A 1 283 ? 23.442 -0.686 -16.119 1.00 82.75 283 ARG A O 1
ATOM 2193 N N . TYR A 1 284 ? 22.251 -1.947 -14.675 1.00 87.38 284 TYR A N 1
ATOM 2194 C CA . TYR A 1 284 ? 20.880 -1.694 -15.186 1.00 87.38 284 TYR A CA 1
ATOM 2195 C C . TYR A 1 284 ? 20.198 -0.556 -14.406 1.00 87.38 284 TYR A C 1
ATOM 2197 O O . TYR A 1 284 ? 20.550 -0.289 -13.254 1.00 87.38 284 TYR A O 1
ATOM 2205 N N . LEU A 1 285 ? 19.203 0.076 -15.033 1.00 86.19 285 LEU A N 1
ATOM 2206 C CA . LEU A 1 285 ? 18.392 1.179 -14.524 1.00 86.19 285 LEU A CA 1
ATOM 2207 C C . LEU A 1 285 ? 16.898 0.957 -14.805 1.00 86.19 285 LEU A C 1
ATOM 2209 O O . LEU A 1 285 ? 16.535 0.783 -15.968 1.00 86.19 285 LEU A O 1
ATOM 2213 N N . PRO A 1 286 ? 16.006 1.030 -13.803 1.00 89.88 286 PRO A N 1
ATOM 2214 C CA . PRO A 1 286 ? 14.570 1.022 -14.056 1.00 89.88 286 PRO A CA 1
ATOM 2215 C C . PRO A 1 286 ? 14.119 2.280 -14.795 1.00 89.88 286 PRO A C 1
ATOM 2217 O O . PRO A 1 286 ? 14.289 3.387 -14.286 1.00 89.88 286 PRO A O 1
ATOM 2220 N N . VAL A 1 287 ? 13.490 2.079 -15.954 1.00 90.00 287 VAL A N 1
ATOM 2221 C CA . VAL A 1 287 ? 12.828 3.128 -16.745 1.00 90.00 287 VAL A CA 1
ATOM 2222 C C . VAL A 1 287 ? 11.316 2.954 -16.780 1.00 90.00 287 VAL A C 1
ATOM 2224 O O . VAL A 1 287 ? 10.599 3.942 -16.738 1.00 90.00 287 VAL A O 1
ATOM 2227 N N . GLY A 1 288 ? 10.810 1.723 -16.785 1.00 92.81 288 GLY A N 1
ATOM 2228 C CA . GLY A 1 288 ? 9.404 1.439 -16.514 1.00 92.81 288 GLY A CA 1
ATOM 2229 C C . GLY A 1 288 ? 9.269 0.738 -15.167 1.00 92.81 288 GLY A C 1
ATOM 2230 O O . GLY A 1 288 ? 10.106 -0.096 -14.821 1.00 92.81 288 GLY A O 1
ATOM 2231 N N . ARG A 1 289 ? 8.218 1.047 -14.409 1.00 93.88 289 ARG A N 1
ATOM 2232 C CA . ARG A 1 289 ? 7.859 0.351 -13.162 1.00 93.88 289 ARG A CA 1
ATOM 2233 C C . ARG A 1 289 ? 6.359 0.129 -13.140 1.00 93.88 289 ARG A C 1
ATOM 2235 O O . ARG A 1 289 ? 5.617 1.033 -13.504 1.00 93.88 289 ARG A O 1
ATOM 2242 N N . VAL A 1 290 ? 5.905 -1.042 -12.716 1.00 96.00 290 VAL A N 1
ATOM 2243 C CA . VAL A 1 290 ? 4.479 -1.315 -12.500 1.00 96.00 290 VAL A CA 1
ATOM 2244 C C . VAL A 1 290 ? 4.327 -2.082 -11.201 1.00 96.00 290 VAL A C 1
ATOM 2246 O O . VAL A 1 290 ? 4.916 -3.155 -11.037 1.00 96.00 290 VAL A O 1
ATOM 2249 N N . SER A 1 291 ? 3.532 -1.513 -10.301 1.00 95.50 291 SER A N 1
ATOM 2250 C CA . SER A 1 291 ? 3.396 -1.939 -8.916 1.00 95.50 291 SER A CA 1
ATOM 2251 C C . SER A 1 291 ? 1.945 -2.259 -8.588 1.00 95.50 291 SER A C 1
ATOM 2253 O O . SER A 1 291 ? 1.029 -1.474 -8.835 1.00 95.50 291 SER A O 1
ATOM 2255 N N . GLN A 1 292 ? 1.741 -3.432 -8.001 1.00 96.69 292 GLN A N 1
ATOM 2256 C CA . GLN A 1 292 ? 0.459 -3.886 -7.486 1.00 96.69 292 GLN A CA 1
ATOM 2257 C C . GLN A 1 292 ? 0.458 -3.643 -5.977 1.00 96.69 292 GLN A C 1
ATOM 2259 O O . GLN A 1 292 ? 1.385 -4.046 -5.276 1.00 96.69 292 GLN A O 1
ATOM 2264 N N . HIS A 1 293 ? -0.564 -2.959 -5.471 1.00 95.81 293 HIS A N 1
ATOM 2265 C CA . HIS A 1 293 ? -0.644 -2.552 -4.063 1.00 95.81 293 HIS A CA 1
ATOM 2266 C C . HIS A 1 293 ? -1.602 -3.422 -3.241 1.00 95.81 293 HIS A C 1
ATOM 2268 O O . HIS A 1 293 ? -1.741 -3.235 -2.031 1.00 95.81 293 HIS A O 1
ATOM 2274 N N . GLY A 1 294 ? -2.316 -4.342 -3.898 1.00 94.81 294 GLY A N 1
ATOM 2275 C CA . GLY A 1 294 ? -3.485 -4.986 -3.309 1.00 94.81 294 GLY A CA 1
ATOM 2276 C C . GLY A 1 294 ? -4.474 -3.925 -2.823 1.00 94.81 294 GLY A C 1
ATOM 2277 O O . GLY A 1 294 ? -4.706 -2.928 -3.508 1.00 94.81 294 GLY A O 1
ATOM 2278 N N . ASP A 1 295 ? -4.998 -4.113 -1.617 1.00 94.81 295 ASP A N 1
ATOM 2279 C CA . ASP A 1 295 ? -5.869 -3.159 -0.929 1.00 94.81 295 ASP A CA 1
ATOM 2280 C C . ASP A 1 295 ? -5.112 -2.197 0.025 1.00 94.81 295 ASP A C 1
ATOM 2282 O O . ASP A 1 295 ? -5.734 -1.412 0.742 1.00 94.81 295 ASP A O 1
ATOM 2286 N N . TYR A 1 296 ? -3.768 -2.196 0.031 1.00 95.38 296 TYR A N 1
ATOM 2287 C CA . TYR A 1 296 ? -2.953 -1.443 1.002 1.00 95.38 296 TYR A CA 1
ATOM 2288 C C . TYR A 1 296 ? -3.310 0.049 1.065 1.00 95.38 296 TYR A C 1
ATOM 2290 O O . TYR A 1 296 ? -3.427 0.621 2.156 1.00 95.38 296 TYR A O 1
ATOM 2298 N N . VAL A 1 297 ? -3.444 0.678 -0.107 1.00 94.44 297 VAL A N 1
ATOM 2299 C CA . VAL A 1 297 ? -3.715 2.116 -0.254 1.00 94.44 297 VAL A CA 1
ATOM 2300 C C . VAL A 1 297 ? -5.200 2.405 -0.047 1.00 94.44 297 VAL A C 1
ATOM 2302 O O . VAL A 1 297 ? -5.561 3.346 0.661 1.00 94.44 297 VAL A O 1
ATOM 2305 N N . SER A 1 298 ? -6.079 1.562 -0.590 1.00 95.38 298 SER A N 1
ATOM 2306 C CA . SER A 1 298 ? -7.530 1.728 -0.483 1.00 95.38 298 SER A CA 1
ATOM 2307 C C . SER A 1 298 ? -8.034 1.580 0.956 1.00 95.38 298 SER A C 1
ATOM 2309 O O . SER A 1 298 ? -8.893 2.355 1.371 1.00 95.38 298 SER A O 1
ATOM 2311 N N . ARG A 1 299 ? -7.421 0.705 1.763 1.00 94.12 299 ARG A N 1
ATOM 2312 C CA . ARG A 1 299 ? -7.623 0.597 3.222 1.00 94.12 299 ARG A CA 1
ATOM 2313 C C . ARG A 1 299 ? -7.188 1.822 4.027 1.00 94.12 299 ARG A C 1
ATOM 2315 O O . ARG A 1 299 ? -7.756 2.102 5.085 1.00 94.12 299 ARG A O 1
ATOM 2322 N N . ARG A 1 300 ? -6.188 2.562 3.539 1.00 93.94 300 ARG A N 1
ATOM 2323 C CA . ARG A 1 300 ? -5.651 3.771 4.192 1.00 93.94 300 ARG A CA 1
ATOM 2324 C C . ARG A 1 300 ? -6.342 5.058 3.740 1.00 93.94 300 ARG A C 1
ATOM 2326 O O . ARG A 1 300 ? -6.367 6.023 4.492 1.00 93.94 300 ARG A O 1
ATOM 2333 N N . LEU A 1 301 ? -6.929 5.072 2.544 1.00 93.00 301 LEU A N 1
ATOM 2334 C CA . LEU A 1 301 ? -7.677 6.212 1.992 1.00 93.00 301 LEU A CA 1
ATOM 2335 C C . LEU A 1 301 ? -9.200 5.973 1.932 1.00 93.00 301 LEU A C 1
ATOM 2337 O O . LEU A 1 301 ? -9.943 6.806 1.421 1.00 93.00 301 LEU A O 1
ATOM 2341 N N . MET A 1 302 ? -9.667 4.851 2.488 1.00 93.38 302 MET A N 1
ATOM 2342 C CA . MET A 1 302 ? -11.068 4.412 2.556 1.00 93.38 302 MET A CA 1
ATOM 2343 C C . MET A 1 302 ? -11.781 4.291 1.194 1.00 93.38 302 MET A C 1
ATOM 2345 O O . MET A 1 302 ? -12.990 4.501 1.079 1.00 93.38 302 MET A O 1
ATOM 2349 N N . CYS A 1 303 ? -11.040 3.898 0.155 1.00 93.38 303 CYS A N 1
ATOM 2350 C CA . CYS A 1 303 ? -11.552 3.702 -1.202 1.00 93.38 303 CYS A CA 1
ATOM 2351 C C . CYS A 1 303 ? -12.245 2.333 -1.342 1.00 93.38 303 CYS A C 1
ATOM 2353 O O . CYS A 1 303 ? -11.588 1.296 -1.417 1.00 93.38 303 CYS A O 1
ATOM 2355 N N . ARG A 1 304 ? -13.578 2.319 -1.405 1.00 93.75 304 ARG A N 1
ATOM 2356 C CA . ARG A 1 304 ? -14.397 1.105 -1.583 1.00 93.75 304 ARG A CA 1
ATOM 2357 C C . ARG A 1 304 ? -15.142 1.144 -2.917 1.00 93.75 304 ARG A C 1
ATOM 2359 O O . ARG A 1 304 ? -15.438 2.229 -3.410 1.00 93.75 304 ARG A O 1
ATOM 2366 N N . GLN A 1 305 ? -15.470 -0.025 -3.471 1.00 90.75 305 GLN A N 1
ATOM 2367 C CA . GLN A 1 305 ? -16.183 -0.166 -4.755 1.00 90.75 305 GLN A CA 1
ATOM 2368 C C . GLN A 1 305 ? -17.529 0.585 -4.755 1.00 90.75 305 GLN A C 1
ATOM 2370 O O . GLN A 1 305 ? -17.925 1.198 -5.743 1.00 90.75 305 GLN A O 1
ATOM 2375 N N . HIS A 1 306 ? -18.210 0.572 -3.610 1.00 90.50 306 HIS A N 1
ATOM 2376 C CA . HIS A 1 306 ? -19.381 1.387 -3.297 1.00 90.50 306 HIS A CA 1
ATOM 2377 C C . HIS A 1 306 ? -19.444 1.620 -1.774 1.00 90.50 306 HIS A C 1
ATOM 2379 O O . HIS A 1 306 ? -18.718 0.958 -1.023 1.00 90.50 306 HIS A O 1
ATOM 2385 N N . PRO A 1 307 ? -20.308 2.519 -1.261 1.00 89.62 307 PRO A N 1
ATOM 2386 C CA . PRO A 1 307 ? -20.523 2.658 0.179 1.00 89.62 307 PRO A CA 1
ATOM 2387 C C . PRO A 1 307 ? -20.880 1.309 0.820 1.00 89.62 307 PRO A C 1
ATOM 2389 O O . PRO A 1 307 ? -21.795 0.624 0.362 1.00 89.62 307 PRO A O 1
ATOM 2392 N N . GLY A 1 308 ? -20.125 0.912 1.848 1.00 86.94 308 GLY A N 1
ATOM 2393 C CA . GLY A 1 308 ? -20.275 -0.380 2.531 1.00 86.94 308 GLY A CA 1
ATOM 2394 C C . GLY A 1 308 ? -19.793 -1.619 1.758 1.00 86.94 308 GLY A C 1
ATOM 2395 O O . GLY A 1 308 ? -19.865 -2.707 2.315 1.00 86.94 308 GLY A O 1
ATOM 2396 N N . GLY A 1 309 ? -19.312 -1.473 0.519 1.00 90.75 309 GLY A N 1
ATOM 2397 C CA . GLY A 1 309 ? -18.726 -2.561 -0.271 1.00 90.75 309 GLY A CA 1
ATOM 2398 C C . GLY A 1 309 ? -17.253 -2.806 0.048 1.00 90.75 309 GLY A C 1
ATOM 2399 O O . GLY A 1 309 ? -16.657 -2.110 0.877 1.00 90.75 309 GLY A O 1
ATOM 2400 N N . ASP A 1 310 ? -16.653 -3.777 -0.632 1.00 93.69 310 ASP A N 1
ATOM 2401 C CA . ASP A 1 310 ? -15.251 -4.144 -0.430 1.00 93.69 310 ASP A CA 1
ATOM 2402 C C . ASP A 1 310 ? -14.271 -3.061 -0.905 1.00 93.69 310 ASP A C 1
ATOM 2404 O O . ASP A 1 310 ? -14.607 -2.147 -1.671 1.00 93.69 310 ASP A O 1
ATOM 2408 N N . PHE A 1 311 ? -13.040 -3.146 -0.402 1.00 95.81 311 PHE A N 1
ATOM 2409 C CA . PHE A 1 311 ? -11.941 -2.285 -0.827 1.00 95.81 311 PHE A CA 1
ATOM 2410 C C . PHE A 1 311 ? -11.549 -2.573 -2.279 1.00 95.81 311 PHE A C 1
ATOM 2412 O O . PHE A 1 311 ? -11.622 -3.707 -2.747 1.00 95.81 311 PHE A O 1
ATOM 2419 N N . VAL A 1 312 ? -11.129 -1.534 -3.004 1.00 97.00 312 VAL A N 1
ATOM 2420 C CA . VAL A 1 312 ? -10.583 -1.711 -4.359 1.00 97.00 312 VAL A CA 1
ATOM 2421 C C . VAL A 1 312 ? -9.131 -2.174 -4.299 1.00 97.00 312 VAL A C 1
ATOM 2423 O O . VAL A 1 312 ? -8.354 -1.686 -3.476 1.00 97.00 312 VAL A O 1
ATOM 2426 N N . HIS A 1 313 ? -8.745 -3.067 -5.204 1.00 97.00 313 HIS A N 1
ATOM 2427 C CA . HIS A 1 313 ? -7.344 -3.379 -5.450 1.00 97.00 313 HIS A CA 1
ATOM 2428 C C . HIS A 1 313 ? -6.747 -2.307 -6.370 1.00 97.00 313 HIS A C 1
ATOM 2430 O O . HIS A 1 313 ? -7.392 -1.888 -7.333 1.00 97.00 313 HIS A O 1
ATOM 2436 N N . MET A 1 314 ? -5.535 -1.834 -6.076 1.00 96.81 314 MET A N 1
ATOM 2437 C CA . MET A 1 314 ? -4.885 -0.751 -6.825 1.00 96.81 314 MET A CA 1
ATOM 2438 C C . MET A 1 314 ? -3.610 -1.212 -7.536 1.00 96.81 314 MET A C 1
ATOM 2440 O O . MET A 1 314 ? -2.808 -1.968 -6.982 1.00 96.81 314 MET A O 1
ATOM 2444 N N . VAL A 1 315 ? -3.414 -0.700 -8.751 1.00 96.81 315 VAL A N 1
ATOM 2445 C CA . VAL A 1 315 ? -2.206 -0.861 -9.573 1.00 96.81 315 VAL A CA 1
ATOM 2446 C C . VAL A 1 315 ? -1.746 0.527 -10.008 1.00 96.81 315 VAL A C 1
ATOM 2448 O O . VAL A 1 315 ? -2.560 1.335 -10.456 1.00 96.81 315 VAL A O 1
ATOM 2451 N N . SER A 1 316 ? -0.452 0.811 -9.901 1.00 94.25 316 SER A N 1
ATOM 2452 C CA . SER A 1 316 ? 0.164 2.032 -10.430 1.00 94.25 316 SER A CA 1
ATOM 2453 C C . SER A 1 316 ? 1.355 1.697 -11.326 1.00 94.25 316 SER A C 1
ATOM 2455 O O . SER A 1 316 ? 1.851 0.568 -11.321 1.00 94.25 316 SER A O 1
ATOM 2457 N N . GLY A 1 317 ? 1.818 2.659 -12.121 1.00 91.50 317 GLY A N 1
ATOM 2458 C CA . GLY A 1 317 ? 3.060 2.490 -12.857 1.00 91.50 317 GLY A CA 1
ATOM 2459 C C . GLY A 1 317 ? 3.598 3.734 -13.552 1.00 91.50 317 GLY A C 1
ATOM 2460 O O . GLY A 1 317 ? 2.867 4.665 -13.903 1.00 91.50 317 GLY A O 1
ATOM 2461 N N . LEU A 1 318 ? 4.904 3.691 -13.793 1.00 91.06 318 LEU A N 1
ATOM 2462 C CA . LEU A 1 318 ? 5.641 4.526 -14.724 1.00 91.06 318 LEU A CA 1
ATOM 2463 C C . LEU A 1 318 ? 5.818 3.749 -16.031 1.00 91.06 318 LEU A C 1
ATOM 2465 O O . LEU A 1 318 ? 6.479 2.712 -16.039 1.00 91.06 318 LEU A O 1
ATOM 2469 N N . ALA A 1 319 ? 5.256 4.235 -17.138 1.00 88.31 319 ALA A N 1
ATOM 2470 C CA . ALA A 1 319 ? 5.492 3.616 -18.441 1.00 88.31 319 ALA A CA 1
ATOM 2471 C C . ALA A 1 319 ? 6.918 3.865 -18.948 1.00 88.31 319 ALA A C 1
ATOM 2473 O O . ALA A 1 319 ? 7.518 2.964 -19.529 1.00 88.31 319 ALA A O 1
ATOM 2474 N N . MET A 1 320 ? 7.453 5.075 -18.730 1.00 88.50 320 MET A N 1
ATOM 2475 C CA . MET A 1 320 ? 8.801 5.443 -19.159 1.00 88.50 320 MET A CA 1
ATOM 2476 C C . MET A 1 320 ? 9.352 6.667 -18.402 1.00 88.50 320 MET A C 1
ATOM 2478 O O . MET A 1 320 ? 8.808 7.764 -18.504 1.00 88.50 320 MET A O 1
ATOM 2482 N N . ASP A 1 321 ? 10.470 6.490 -17.702 1.00 89.38 321 ASP A N 1
ATOM 2483 C CA . ASP A 1 321 ? 11.363 7.549 -17.226 1.00 89.38 321 ASP A CA 1
ATOM 2484 C C . ASP A 1 321 ? 12.088 8.149 -18.435 1.00 89.38 321 ASP A C 1
ATOM 2486 O O . ASP A 1 321 ? 13.070 7.598 -18.943 1.00 89.38 321 ASP A O 1
ATOM 2490 N N . VAL A 1 322 ? 11.570 9.276 -18.919 1.00 86.69 322 VAL A N 1
ATOM 2491 C CA . VAL A 1 322 ? 12.104 9.962 -20.098 1.00 86.69 322 VAL A CA 1
ATOM 2492 C C . VAL A 1 322 ? 13.534 10.448 -19.865 1.00 86.69 322 VAL A C 1
ATOM 2494 O O . VAL A 1 322 ? 14.359 10.341 -20.770 1.00 86.69 322 VAL A O 1
ATOM 2497 N N . THR A 1 323 ? 13.857 10.931 -18.665 1.00 81.75 323 THR A N 1
ATOM 2498 C CA . THR A 1 323 ? 15.180 11.483 -18.354 1.00 81.75 323 THR A CA 1
ATOM 2499 C C . THR A 1 323 ? 16.244 10.380 -18.344 1.00 81.75 323 THR A C 1
ATOM 2501 O O . THR A 1 323 ? 17.312 10.547 -18.936 1.00 81.75 323 THR A O 1
ATOM 2504 N N . THR A 1 324 ? 15.946 9.214 -17.762 1.00 83.88 324 THR A N 1
ATOM 2505 C CA . THR A 1 324 ? 16.854 8.055 -17.802 1.00 83.88 324 THR A CA 1
ATOM 2506 C C . THR A 1 324 ? 16.953 7.446 -19.207 1.00 83.88 324 THR A C 1
ATOM 2508 O O . THR A 1 324 ? 18.048 7.077 -19.638 1.00 83.88 324 THR A O 1
ATOM 2511 N N . ILE A 1 325 ? 15.849 7.393 -19.963 1.00 86.56 325 ILE A N 1
ATOM 2512 C CA . ILE A 1 325 ? 15.864 6.982 -21.377 1.00 86.56 325 ILE A CA 1
ATOM 2513 C C . ILE A 1 325 ? 16.728 7.912 -22.229 1.00 86.56 325 ILE A C 1
ATOM 2515 O O . ILE A 1 325 ? 17.494 7.430 -23.061 1.00 86.56 325 ILE A O 1
ATOM 2519 N N . LEU A 1 326 ? 16.652 9.227 -22.020 1.00 84.19 326 LEU A N 1
ATOM 2520 C CA . LEU A 1 326 ? 17.437 10.200 -22.774 1.00 84.19 326 LEU A CA 1
ATOM 2521 C C . LEU A 1 326 ? 18.942 9.998 -22.558 1.00 84.19 326 LEU A C 1
ATOM 2523 O O . LEU A 1 326 ? 19.700 10.003 -23.527 1.00 84.19 326 LEU A O 1
ATOM 2527 N N . VAL A 1 327 ? 19.374 9.750 -21.316 1.00 78.06 327 VAL A N 1
ATOM 2528 C CA . VAL A 1 327 ? 20.770 9.386 -21.013 1.00 78.06 327 VAL A CA 1
ATOM 2529 C C . VAL A 1 327 ? 21.167 8.107 -21.757 1.00 78.06 327 VAL A C 1
ATOM 2531 O O . VAL A 1 327 ? 22.180 8.096 -22.456 1.00 78.06 327 VAL A O 1
ATOM 2534 N N . ALA A 1 328 ? 20.345 7.055 -21.692 1.00 80.50 328 ALA A N 1
ATOM 2535 C CA . ALA A 1 328 ? 20.627 5.797 -22.382 1.00 80.50 328 ALA A CA 1
ATOM 2536 C C . ALA A 1 328 ? 20.709 5.958 -23.914 1.00 80.50 328 ALA A C 1
ATOM 2538 O O . ALA A 1 328 ? 21.615 5.393 -24.529 1.00 80.50 328 ALA A O 1
ATOM 2539 N N . LEU A 1 329 ? 19.820 6.751 -24.526 1.00 83.00 329 LEU A N 1
ATOM 2540 C CA . LEU A 1 329 ? 19.846 7.082 -25.956 1.00 83.00 329 LEU A CA 1
ATOM 2541 C C . LEU A 1 329 ? 21.121 7.837 -26.342 1.00 83.00 329 LEU A C 1
ATOM 2543 O O . LEU A 1 329 ? 21.760 7.480 -27.332 1.00 83.00 329 LEU A O 1
ATOM 2547 N N . LEU A 1 330 ? 21.509 8.856 -25.569 1.00 80.25 330 LEU A N 1
ATOM 2548 C CA . LEU A 1 330 ? 22.707 9.655 -25.834 1.00 80.25 330 LEU A CA 1
ATOM 2549 C C . LEU A 1 330 ? 23.973 8.806 -25.769 1.00 80.25 330 LEU A C 1
ATOM 2551 O O . LEU A 1 330 ? 24.790 8.848 -26.689 1.00 80.25 330 LEU A O 1
ATOM 2555 N N . GLU A 1 331 ? 24.127 8.004 -24.717 1.00 75.56 331 GLU A N 1
ATOM 2556 C CA . GLU A 1 331 ? 25.326 7.191 -24.568 1.00 75.56 331 GLU A CA 1
ATOM 2557 C C . GLU A 1 331 ? 25.404 6.033 -25.591 1.00 75.56 331 GLU A C 1
ATOM 2559 O O . GLU A 1 331 ? 26.509 5.652 -25.972 1.00 75.56 331 GLU A O 1
ATOM 2564 N N . HIS A 1 332 ? 24.274 5.503 -26.091 1.00 74.12 332 HIS A N 1
ATOM 2565 C CA . HIS A 1 332 ? 24.264 4.537 -27.209 1.00 74.12 332 HIS A CA 1
ATOM 2566 C C . HIS A 1 332 ? 24.496 5.184 -28.582 1.00 74.12 332 HIS A C 1
ATOM 2568 O O . HIS A 1 332 ? 25.038 4.542 -29.480 1.00 74.12 332 HIS A O 1
ATOM 2574 N N . SER A 1 333 ? 24.080 6.441 -28.759 1.00 70.12 333 SER A N 1
ATOM 2575 C CA . SER A 1 333 ? 24.208 7.167 -30.032 1.00 70.12 333 SER A CA 1
ATOM 2576 C C . SER A 1 333 ? 25.608 7.746 -30.253 1.00 70.12 333 SER A C 1
ATOM 2578 O O . SER A 1 333 ? 25.961 8.095 -31.381 1.00 70.12 333 SER A O 1
ATOM 2580 N N . TYR A 1 334 ? 26.424 7.847 -29.200 1.00 54.78 334 TYR A N 1
ATOM 2581 C CA . TYR A 1 334 ? 27.819 8.254 -29.323 1.00 54.78 334 TYR A CA 1
ATOM 2582 C C . TYR A 1 334 ? 28.647 7.156 -30.014 1.00 54.78 334 TYR A C 1
ATOM 2584 O O . TYR A 1 334 ? 28.758 6.046 -29.485 1.00 54.78 334 TYR A O 1
ATOM 2592 N N . PRO A 1 335 ? 29.301 7.432 -31.161 1.00 44.56 335 PRO A N 1
ATOM 2593 C CA . PRO A 1 335 ? 30.236 6.477 -31.736 1.00 44.56 335 PRO A CA 1
ATOM 2594 C C . PRO A 1 335 ? 31.391 6.265 -30.754 1.00 44.56 335 PRO A C 1
ATOM 2596 O O . PRO A 1 335 ? 31.957 7.233 -30.241 1.00 44.56 335 PRO A O 1
ATOM 2599 N N . GLN A 1 336 ? 31.773 5.007 -30.511 1.00 45.44 336 GLN A N 1
ATOM 2600 C CA . GLN A 1 336 ? 32.915 4.692 -29.652 1.00 45.44 336 GLN A CA 1
ATOM 2601 C C . GLN A 1 336 ? 34.224 5.127 -30.320 1.00 45.44 336 GLN A C 1
ATOM 2603 O O . GLN A 1 336 ? 34.891 4.348 -31.006 1.00 45.44 336 GLN A O 1
ATOM 2608 N N . VAL A 1 337 ? 34.579 6.399 -30.112 1.00 38.12 337 VAL A N 1
ATOM 2609 C CA . VAL A 1 337 ? 35.833 7.001 -30.562 1.00 38.12 337 VAL A CA 1
ATOM 2610 C C . VAL A 1 337 ? 36.969 6.129 -30.049 1.00 38.12 337 VAL A C 1
ATOM 2612 O O . VAL A 1 337 ? 37.200 6.031 -28.841 1.00 38.12 337 VAL A O 1
ATOM 2615 N N . HIS A 1 338 ? 37.662 5.462 -30.974 1.00 36.56 338 HIS A N 1
ATOM 2616 C CA . HIS A 1 338 ? 38.815 4.644 -30.636 1.00 36.56 338 HIS A CA 1
ATOM 2617 C C . HIS A 1 338 ? 39.783 5.470 -29.792 1.00 36.56 338 HIS A C 1
ATOM 2619 O O . HIS A 1 338 ? 40.096 6.612 -30.135 1.00 36.56 338 HIS A O 1
ATOM 2625 N N . ARG A 1 339 ? 40.276 4.885 -28.693 1.00 33.28 339 ARG A N 1
ATOM 2626 C CA . ARG A 1 339 ? 41.357 5.483 -27.907 1.00 33.28 339 ARG A CA 1
ATOM 2627 C C . ARG A 1 339 ? 42.568 5.654 -28.819 1.00 33.28 339 ARG A C 1
ATOM 2629 O O . ARG A 1 339 ? 43.349 4.721 -28.984 1.00 33.28 339 ARG A O 1
ATOM 2636 N N . HIS A 1 340 ? 42.733 6.847 -29.384 1.00 33.56 340 HIS A N 1
ATOM 2637 C CA . HIS A 1 340 ? 43.978 7.254 -30.009 1.00 33.56 340 HIS A CA 1
ATOM 2638 C C . HIS A 1 340 ? 45.041 7.285 -28.915 1.00 33.56 340 HIS A C 1
ATOM 2640 O O . HIS A 1 340 ? 45.177 8.254 -28.169 1.00 33.56 340 HIS A O 1
ATOM 2646 N N . SER A 1 341 ? 45.776 6.181 -28.800 1.00 33.91 341 SER A N 1
ATOM 2647 C CA . SER A 1 341 ? 47.026 6.128 -28.066 1.00 33.91 341 SER A CA 1
ATOM 2648 C C . SER A 1 341 ? 47.966 7.141 -28.706 1.00 33.91 341 SER A C 1
ATOM 2650 O O . SER A 1 341 ? 48.521 6.880 -29.775 1.00 33.91 341 SER A O 1
ATOM 2652 N N . VAL A 1 342 ? 48.113 8.302 -28.067 1.00 35.91 342 VAL A N 1
ATOM 2653 C CA . VAL A 1 342 ? 49.132 9.287 -28.425 1.00 35.91 342 VAL A CA 1
ATOM 2654 C C . VAL A 1 342 ? 50.483 8.668 -28.087 1.00 35.91 342 VAL A C 1
ATOM 2656 O O . VAL A 1 342 ? 50.996 8.803 -26.977 1.00 35.91 342 VAL A O 1
ATOM 2659 N N . LEU A 1 343 ? 51.032 7.930 -29.050 1.00 37.16 343 LEU A N 1
ATOM 2660 C CA . LEU A 1 343 ? 52.443 7.600 -29.072 1.00 37.16 343 LEU A CA 1
ATOM 2661 C C . LEU A 1 343 ? 53.188 8.920 -29.255 1.00 37.16 343 LEU A C 1
ATOM 2663 O O . LEU A 1 343 ? 53.103 9.561 -30.301 1.00 37.16 343 LEU A O 1
ATOM 2667 N N . LEU A 1 344 ? 53.867 9.346 -28.195 1.00 37.12 344 LEU A N 1
ATOM 2668 C CA . LEU A 1 344 ? 54.869 10.394 -28.281 1.00 37.12 344 LEU A CA 1
ATOM 2669 C C . LEU A 1 344 ? 56.090 9.783 -28.972 1.00 37.12 344 LEU A C 1
ATOM 2671 O O . LEU A 1 344 ? 56.891 9.107 -28.322 1.00 37.12 344 LEU A O 1
ATOM 2675 N N . ASP A 1 345 ? 56.202 9.989 -30.285 1.00 32.69 345 ASP A N 1
ATOM 2676 C CA . ASP A 1 345 ? 57.429 9.682 -31.018 1.00 32.69 345 ASP A CA 1
ATOM 2677 C C . ASP A 1 345 ? 58.569 10.539 -30.451 1.00 32.69 345 ASP A C 1
ATOM 2679 O O . ASP A 1 345 ? 58.596 11.762 -30.594 1.00 32.69 345 ASP A O 1
ATOM 2683 N N . ASN A 1 346 ? 59.505 9.878 -29.769 1.00 40.53 346 ASN A N 1
ATOM 2684 C CA . ASN A 1 346 ? 60.763 10.470 -29.334 1.00 40.53 346 ASN A CA 1
ATOM 2685 C C . ASN A 1 346 ? 61.818 10.225 -30.421 1.00 40.53 346 ASN A C 1
ATOM 2687 O O . ASN A 1 346 ? 62.433 9.155 -30.451 1.00 40.53 346 ASN A O 1
ATOM 2691 N N . SER A 1 347 ? 62.030 11.221 -31.285 1.00 40.22 347 SER A N 1
ATOM 2692 C CA . SER A 1 347 ? 63.110 11.263 -32.283 1.00 40.22 347 SER A CA 1
ATOM 2693 C C . SER A 1 347 ? 63.685 12.671 -32.418 1.00 40.22 347 SER A C 1
ATOM 2695 O O . SER A 1 347 ? 62.896 13.557 -32.820 1.00 40.22 347 SER A O 1
#